Protein AF-A0A0G2A779-F1 (afdb_monomer_lite)

Sequence (323 aa):
MPSLRFDLWPTRAFAALALKNMFLSPVSLLVYVLALAPFWLRSTATGDYIVVAFITALLFFGLYVVNLFIRRKLEHDEEPVISKNNLGCYITFAVVRRLRNRGNVTLPKLLLAASGTKRGLFILRQLGKEQKEFLQRCMEGVSKRDDVLLFIGEAVECAKELGEKRVDSNAILFAFFKRGGVFKEFLNECDVSLDDVRTILKWEGFHEKISQREWLFHPHRLVRSLGTIGRSWVQGYTNDLDMITRDVSGYVVWEGEHRGVLVHEKEIEIAVQEGRERSCRMWDICCASRSWRRASRSHGSSFSRRRNSCPGSASRMRCCSVR

Foldseek 3Di:
DQAQAAAQCVALLNVLVVLCCCCVNPVNVVVVCVVLVVVVVVCVVVVNCPVSVVVVVVSVVVSVVSNVCSVPPRQDQPDDFPDPSHLSRQEHSQLVVQQDPRPQDFLLSSLRSLCPGPLNVQLCVVLVHDSVVVSVQVSVVGDRPDDPSVLSVQLCVQCVVLVHSGRGSLSSVLSVCVVDDSNVVVCVVSVHDSVNSSVSSNVSVVCVQLVPDDDCPDVLNVCVVVVVVVVCVPCVPCNVVCVVDDDVPCCCVSVVSNDDDDDDPVVVVVVVVVVVVVVVVVVVVVVVVVVVVVVVVPPPDDDDDDDDDDDDDPDDPPPPPDD

Radius of gyration: 32.02 Å; chains: 1; bounding box: 106×61×64 Å

pLDDT: mean 78.91, std 17.6, range [32.06, 95.88]

Secondary structure (DSSP, 8-state):
-PPPB--STTSHHHHHHHHHHHHSSHHHHHHHHHHHHHHHHHHHHH---HHHHHHHHHHHHHHHHHHHHIIIIII-TTSPPS-TTBGGGGB-HHHHHH-SSTTS--HHHHHHHHHTSHHHHHHHHHTT--HHHHHHHHHHHS-TTS-HHHHHHHHHHHHHHTT-SSB-HHHHHHHHHHH-THHHHHHHHTT--HHHHHHHHHHHHHHHHHH-PPPTT-HHHHHHHHHHHHHHHH-TT-HHHHHH---HHHHHHHHGGG------HHHHHHHHHHHHHHHHHHHHHHHHHHHHHHHTTS-SS----------------------

Structure (mmCIF, N/CA/C/O backbone):
data_AF-A0A0G2A779-F1
#
_entry.id   AF-A0A0G2A779-F1
#
loop_
_atom_site.group_PDB
_atom_site.id
_atom_site.type_symbol
_atom_site.label_atom_id
_atom_site.label_alt_id
_atom_site.label_comp_id
_atom_site.label_asym_id
_atom_site.label_entity_id
_atom_site.label_seq_id
_atom_site.pdbx_PDB_ins_code
_atom_site.Cartn_x
_atom_site.Cartn_y
_atom_site.Cartn_z
_atom_site.occupancy
_atom_site.B_iso_or_equiv
_atom_site.auth_seq_id
_atom_site.auth_comp_id
_atom_site.auth_asym_id
_atom_site.auth_atom_id
_atom_site.pdbx_PDB_model_num
ATOM 1 N N . MET A 1 1 ? -6.511 -30.032 13.043 1.00 43.94 1 MET A N 1
ATOM 2 C CA . MET A 1 1 ? -6.736 -28.708 12.419 1.00 43.94 1 MET A CA 1
ATOM 3 C C . MET A 1 1 ? -5.416 -28.238 11.827 1.00 43.94 1 MET A C 1
ATOM 5 O O . MET A 1 1 ? -4.407 -28.443 12.496 1.00 43.94 1 MET A O 1
ATOM 9 N N . PRO A 1 2 ? -5.363 -27.710 10.591 1.00 55.62 2 PRO A N 1
ATOM 10 C CA . PRO A 1 2 ? -4.111 -27.179 10.058 1.00 55.62 2 PRO A CA 1
ATOM 11 C C . PRO A 1 2 ? -3.601 -26.082 10.997 1.00 55.62 2 PRO A C 1
ATOM 13 O O . PRO A 1 2 ? -4.366 -25.200 11.383 1.00 55.62 2 PRO A O 1
ATOM 16 N N . SER A 1 3 ? -2.335 -26.164 11.410 1.00 77.31 3 SER A N 1
ATOM 17 C CA . SER A 1 3 ? -1.732 -25.123 12.241 1.00 77.31 3 SER A CA 1
ATOM 18 C C . SER A 1 3 ? -1.691 -23.827 11.439 1.00 77.31 3 SER A C 1
ATOM 20 O O . SER A 1 3 ? -1.103 -23.780 10.356 1.00 77.31 3 SER A O 1
ATOM 22 N N . LEU A 1 4 ? -2.352 -22.786 11.948 1.00 83.06 4 LEU A N 1
ATOM 23 C CA . LEU A 1 4 ? -2.191 -21.441 11.412 1.00 83.06 4 LEU A CA 1
ATOM 24 C C . LEU A 1 4 ? -0.729 -21.035 11.579 1.00 83.06 4 LEU A C 1
ATOM 26 O O . LEU A 1 4 ? -0.136 -21.227 12.640 1.00 83.06 4 LEU A O 1
ATOM 30 N N . ARG A 1 5 ? -0.148 -20.499 10.509 1.00 87.38 5 ARG A N 1
ATOM 31 C CA . ARG A 1 5 ? 1.222 -19.983 10.496 1.00 87.38 5 ARG A CA 1
ATOM 32 C C . ARG A 1 5 ? 1.225 -18.573 9.936 1.00 87.38 5 ARG A C 1
ATOM 34 O O . ARG A 1 5 ? 0.332 -18.185 9.180 1.00 87.38 5 ARG A O 1
ATOM 41 N N . PHE A 1 6 ? 2.242 -17.815 10.311 1.00 85.69 6 PHE A N 1
ATOM 42 C CA . PHE A 1 6 ? 2.461 -16.475 9.803 1.00 85.69 6 PHE A CA 1
ATOM 43 C C . PHE A 1 6 ? 3.847 -16.404 9.165 1.00 85.69 6 PHE A C 1
ATOM 45 O O . PHE A 1 6 ? 4.840 -16.241 9.863 1.00 85.69 6 PHE A O 1
ATOM 52 N N . ASP A 1 7 ? 3.892 -16.512 7.836 1.00 86.06 7 ASP A N 1
ATOM 53 C CA . ASP A 1 7 ? 5.126 -16.424 7.056 1.00 86.06 7 ASP A CA 1
ATOM 54 C C . ASP A 1 7 ? 4.936 -15.478 5.867 1.00 86.06 7 ASP A C 1
ATOM 56 O O . ASP A 1 7 ? 4.027 -15.648 5.053 1.00 86.06 7 ASP A O 1
ATOM 60 N N . LEU A 1 8 ? 5.819 -14.487 5.713 1.00 84.81 8 LEU A N 1
ATOM 61 C CA . LEU A 1 8 ? 5.745 -13.544 4.587 1.00 84.81 8 LEU A CA 1
ATOM 62 C C . LEU A 1 8 ? 6.430 -14.053 3.314 1.00 84.81 8 LEU A C 1
ATOM 64 O O . LEU A 1 8 ? 6.107 -13.582 2.227 1.00 84.81 8 LEU A O 1
ATOM 68 N N . TRP A 1 9 ? 7.356 -15.004 3.417 1.00 84.06 9 TRP A N 1
ATOM 69 C CA . TRP A 1 9 ? 8.137 -15.501 2.279 1.00 84.06 9 TRP A CA 1
ATOM 70 C C . TRP A 1 9 ? 7.303 -16.154 1.167 1.00 84.06 9 TRP A C 1
ATOM 72 O O . TRP A 1 9 ? 7.452 -15.743 0.016 1.00 84.06 9 TRP A O 1
ATOM 82 N N . PRO A 1 10 ? 6.392 -17.106 1.452 1.00 86.38 10 PRO A N 1
ATOM 83 C CA . PRO A 1 10 ? 5.624 -17.791 0.411 1.00 86.38 10 PRO A CA 1
ATOM 84 C C . PRO A 1 10 ? 4.412 -16.970 -0.075 1.00 86.38 10 PRO A C 1
ATOM 86 O O . PRO A 1 10 ? 3.414 -17.531 -0.525 1.00 86.38 10 PRO A O 1
ATOM 89 N N . THR A 1 11 ? 4.456 -15.638 0.039 1.00 87.00 11 THR A N 1
ATOM 90 C CA . THR A 1 11 ? 3.332 -14.758 -0.309 1.00 87.00 11 THR A CA 1
ATOM 91 C C . THR A 1 11 ? 3.527 -14.095 -1.670 1.00 87.00 11 THR A C 1
ATOM 93 O O . THR A 1 11 ? 4.638 -13.760 -2.086 1.00 87.00 11 THR A O 1
ATOM 96 N N . ARG A 1 12 ? 2.412 -13.834 -2.363 1.00 87.19 12 ARG A N 1
ATOM 97 C CA . ARG A 1 12 ? 2.404 -13.122 -3.655 1.00 87.19 12 ARG A CA 1
ATOM 98 C C . ARG A 1 12 ? 2.952 -11.711 -3.524 1.00 87.19 12 ARG A C 1
ATOM 100 O O . ARG A 1 12 ? 3.718 -11.274 -4.374 1.00 87.19 12 ARG A O 1
ATOM 107 N N . ALA A 1 13 ? 2.602 -11.037 -2.430 1.00 86.38 13 ALA A N 1
ATOM 108 C CA . ALA A 1 13 ? 3.094 -9.707 -2.107 1.00 86.38 13 ALA A CA 1
ATOM 109 C C . ALA A 1 13 ? 4.627 -9.683 -1.991 1.00 86.38 13 ALA A C 1
ATOM 111 O O . ALA A 1 13 ? 5.278 -8.783 -2.523 1.00 86.38 13 ALA A O 1
ATOM 112 N N . PHE A 1 14 ? 5.222 -10.692 -1.349 1.00 88.19 14 PHE A N 1
ATOM 113 C CA . PHE A 1 14 ? 6.675 -10.801 -1.264 1.00 88.19 14 PHE A CA 1
ATOM 114 C C . PHE A 1 14 ? 7.312 -11.121 -2.620 1.00 88.19 14 PHE A C 1
ATOM 116 O O . PHE A 1 14 ? 8.289 -10.472 -2.992 1.00 88.19 14 PHE A O 1
ATOM 123 N N . ALA A 1 15 ? 6.737 -12.049 -3.392 1.00 88.88 15 ALA A N 1
ATOM 124 C CA . ALA A 1 15 ? 7.207 -12.360 -4.743 1.00 88.88 15 ALA A CA 1
ATOM 125 C C . ALA A 1 15 ? 7.159 -11.131 -5.672 1.00 88.88 15 ALA A C 1
ATOM 127 O O . ALA A 1 15 ? 8.129 -10.853 -6.376 1.00 88.88 15 ALA A O 1
ATOM 128 N N . ALA A 1 16 ? 6.076 -10.344 -5.615 1.00 89.44 16 ALA A N 1
ATOM 129 C CA . ALA A 1 16 ? 5.937 -9.079 -6.340 1.00 89.44 16 ALA A CA 1
ATOM 130 C C . ALA A 1 16 ? 7.097 -8.135 -6.024 1.00 89.44 16 ALA A C 1
ATOM 132 O O . ALA A 1 16 ? 7.713 -7.549 -6.912 1.00 89.44 16 ALA A O 1
ATOM 133 N N . LEU A 1 17 ? 7.406 -8.009 -4.735 1.00 88.88 17 LEU A N 1
ATOM 134 C CA . LEU A 1 17 ? 8.448 -7.126 -4.247 1.00 88.88 17 LEU A CA 1
ATOM 135 C C . LEU A 1 17 ? 9.842 -7.602 -4.668 1.00 88.88 17 LEU A C 1
ATOM 137 O O . LEU A 1 17 ? 10.667 -6.785 -5.070 1.00 88.88 17 LEU A O 1
ATOM 141 N N . ALA A 1 18 ? 10.102 -8.909 -4.582 1.00 88.88 18 ALA A N 1
ATOM 142 C CA . ALA A 1 18 ? 11.359 -9.512 -5.006 1.00 88.88 18 ALA A CA 1
ATOM 143 C C . ALA A 1 18 ? 11.600 -9.274 -6.504 1.00 88.88 18 ALA A C 1
ATOM 145 O O . ALA A 1 18 ? 12.645 -8.745 -6.871 1.00 88.88 18 ALA A O 1
ATOM 146 N N . LEU A 1 19 ? 10.602 -9.547 -7.350 1.00 90.31 19 LEU A N 1
ATOM 147 C CA . LEU A 1 19 ? 10.683 -9.312 -8.795 1.00 90.31 19 LEU A CA 1
ATOM 148 C C . LEU A 1 19 ? 10.858 -7.828 -9.128 1.00 90.31 19 LEU A C 1
ATOM 150 O O . LEU A 1 19 ? 11.686 -7.471 -9.964 1.00 90.31 19 LEU A O 1
ATOM 154 N N . LYS A 1 20 ? 10.132 -6.943 -8.440 1.00 89.81 20 LYS A N 1
ATOM 155 C CA . LYS A 1 20 ? 10.253 -5.494 -8.630 1.00 89.81 20 LYS A CA 1
ATOM 156 C C . LYS A 1 20 ? 11.636 -4.979 -8.248 1.00 89.81 20 LYS A C 1
ATOM 158 O O . LYS A 1 20 ? 12.189 -4.156 -8.964 1.00 89.81 20 LYS A O 1
ATOM 163 N N . ASN A 1 21 ? 12.211 -5.479 -7.159 1.00 89.38 21 ASN A N 1
ATOM 164 C CA . ASN A 1 21 ? 13.569 -5.121 -6.760 1.00 89.38 21 ASN A CA 1
ATOM 165 C C . ASN A 1 21 ? 14.634 -5.742 -7.676 1.00 89.38 21 ASN A C 1
ATOM 167 O O . ASN A 1 21 ? 15.709 -5.170 -7.807 1.00 89.38 21 ASN A O 1
ATOM 171 N N . MET A 1 22 ? 14.363 -6.889 -8.297 1.00 91.25 22 MET A N 1
ATOM 172 C CA . MET A 1 22 ? 15.313 -7.534 -9.204 1.00 91.25 22 MET A CA 1
ATOM 173 C C . MET A 1 22 ? 15.336 -6.871 -10.586 1.00 91.25 22 MET A C 1
ATOM 175 O O . MET A 1 22 ? 16.409 -6.643 -11.131 1.00 91.25 22 MET A O 1
ATOM 179 N N . PHE A 1 23 ? 14.167 -6.533 -11.140 1.00 91.00 23 PHE A N 1
ATOM 180 C CA . PHE A 1 23 ? 14.044 -6.013 -12.507 1.00 91.00 23 PHE A CA 1
ATOM 181 C C . PHE A 1 23 ? 13.874 -4.488 -12.584 1.00 91.00 23 PHE A C 1
ATOM 183 O O . PHE A 1 23 ? 14.379 -3.864 -13.512 1.00 91.00 23 PHE A O 1
ATOM 190 N N . LEU A 1 24 ? 13.195 -3.858 -11.619 1.00 89.75 24 LEU A N 1
ATOM 191 C CA . LEU A 1 24 ? 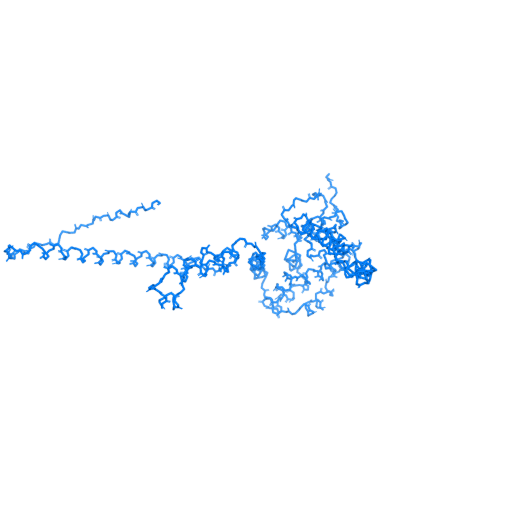12.842 -2.426 -11.644 1.00 89.75 24 LEU A CA 1
ATOM 192 C C . LEU A 1 24 ? 13.549 -1.597 -10.556 1.00 89.75 24 LEU A C 1
ATOM 194 O O . LEU A 1 24 ? 13.105 -0.496 -10.221 1.00 89.75 24 LEU A O 1
ATOM 198 N N . SER A 1 25 ? 14.628 -2.109 -9.970 1.00 91.12 25 SER A N 1
ATOM 199 C CA . SER A 1 25 ? 15.435 -1.343 -9.020 1.00 91.12 25 SER A CA 1
ATOM 200 C C . SER A 1 25 ? 16.287 -0.298 -9.752 1.00 91.12 25 SER A C 1
ATOM 202 O O . SER A 1 25 ? 16.731 -0.547 -10.871 1.00 91.12 25 SER A O 1
ATOM 204 N N . PRO A 1 26 ? 16.601 0.853 -9.129 1.00 90.69 26 PRO A N 1
ATOM 205 C CA . PRO A 1 26 ? 17.585 1.790 -9.674 1.00 90.69 26 PRO A CA 1
ATOM 206 C C . PRO A 1 26 ? 18.914 1.111 -10.035 1.00 90.69 26 PRO A C 1
ATOM 208 O O . PRO A 1 26 ? 19.536 1.462 -11.031 1.00 90.69 26 PRO A O 1
ATOM 211 N N . VAL A 1 27 ? 19.312 0.092 -9.263 1.00 93.56 27 VAL A N 1
ATOM 212 C CA . VAL A 1 27 ? 20.532 -0.685 -9.518 1.00 93.56 27 VAL A CA 1
ATOM 213 C C . VAL A 1 27 ? 20.399 -1.529 -10.786 1.00 93.56 27 VAL A C 1
ATOM 215 O O . VAL A 1 27 ? 21.310 -1.530 -11.606 1.00 93.56 27 VAL A O 1
ATOM 218 N N . SER A 1 28 ? 19.266 -2.213 -10.991 1.00 92.50 28 SER A N 1
ATOM 219 C CA . SER A 1 28 ? 19.061 -3.022 -12.200 1.00 92.50 28 SER A CA 1
ATOM 220 C C . SER A 1 28 ? 18.951 -2.143 -13.445 1.00 92.50 28 SER A C 1
ATOM 222 O O . SER A 1 28 ? 19.526 -2.477 -14.476 1.00 92.50 28 SER A O 1
ATOM 224 N N . LEU A 1 29 ? 18.304 -0.976 -13.336 1.00 91.69 29 LEU A N 1
ATOM 225 C CA . LEU A 1 29 ? 18.270 0.022 -14.407 1.00 91.69 29 LEU A CA 1
ATOM 226 C C . LEU A 1 29 ? 19.674 0.512 -14.779 1.00 91.69 29 LEU A C 1
ATOM 228 O O . LEU A 1 29 ? 19.985 0.599 -15.964 1.00 91.69 29 LEU A O 1
ATOM 232 N N . LEU A 1 30 ? 20.535 0.773 -13.791 1.00 94.88 30 LEU A N 1
ATOM 233 C CA . LEU A 1 30 ? 21.927 1.155 -14.036 1.00 94.88 30 LEU A CA 1
ATOM 234 C C . LEU A 1 30 ? 22.687 0.046 -14.771 1.00 94.88 30 LEU A C 1
ATOM 236 O O . LEU A 1 30 ? 23.381 0.331 -15.743 1.00 94.88 30 LEU A O 1
ATOM 240 N N . VAL A 1 31 ? 22.505 -1.215 -14.367 1.00 95.44 31 VAL A N 1
ATOM 241 C CA . VAL A 1 31 ? 23.105 -2.373 -15.052 1.00 95.44 31 VAL A CA 1
ATOM 242 C C . VAL A 1 31 ? 22.636 -2.462 -16.507 1.00 95.44 31 VAL A C 1
ATOM 244 O O . VAL A 1 31 ? 23.464 -2.681 -17.388 1.00 95.44 31 VAL A O 1
ATOM 247 N N . TYR A 1 32 ? 21.348 -2.238 -16.794 1.00 94.00 32 TYR A N 1
ATOM 248 C CA . TYR A 1 32 ? 20.846 -2.226 -18.174 1.00 94.00 32 TYR A CA 1
ATOM 249 C C . TYR A 1 32 ? 21.445 -1.091 -19.006 1.00 94.00 32 TYR A C 1
ATOM 251 O O . TYR A 1 32 ? 21.839 -1.319 -20.147 1.00 94.00 32 TYR A O 1
ATOM 259 N N . VAL A 1 33 ? 21.557 0.115 -18.443 1.00 93.81 33 VAL A N 1
ATOM 260 C CA . VAL A 1 33 ? 22.190 1.255 -19.126 1.00 93.81 33 VAL A CA 1
ATOM 261 C C . VAL A 1 33 ? 23.659 0.955 -19.425 1.00 93.81 33 VAL A C 1
ATOM 263 O O . VAL A 1 33 ? 24.111 1.173 -20.546 1.00 93.81 33 VAL A O 1
ATOM 266 N N . LEU A 1 34 ? 24.389 0.397 -18.459 1.00 95.56 34 LEU A N 1
ATOM 267 C CA . LEU A 1 34 ? 25.805 0.060 -18.608 1.00 95.56 34 LEU A CA 1
ATOM 268 C C . LEU A 1 34 ? 26.011 -1.064 -19.638 1.00 95.56 34 LEU A C 1
ATOM 270 O O . LEU A 1 34 ? 26.925 -0.988 -20.454 1.00 95.56 34 LEU A O 1
ATOM 274 N N . ALA A 1 35 ? 25.114 -2.053 -19.674 1.00 93.75 35 ALA A N 1
ATOM 275 C CA . ALA A 1 35 ? 25.113 -3.105 -20.689 1.00 93.75 35 ALA A CA 1
ATOM 276 C C . ALA A 1 35 ? 24.798 -2.579 -22.103 1.00 93.75 35 ALA A C 1
ATOM 278 O O . ALA A 1 35 ? 25.323 -3.106 -23.081 1.00 93.75 35 ALA A O 1
ATOM 279 N N . LEU A 1 36 ? 23.968 -1.535 -22.226 1.00 94.00 36 LEU A N 1
ATOM 280 C CA . LEU A 1 36 ? 23.620 -0.904 -23.506 1.00 94.00 36 LEU A CA 1
ATOM 281 C C . LEU A 1 36 ? 24.663 0.122 -23.984 1.00 94.00 36 LEU A C 1
ATOM 283 O O . LEU A 1 36 ? 24.772 0.360 -25.186 1.00 94.00 36 LEU A O 1
ATOM 287 N N . ALA A 1 37 ? 25.447 0.709 -23.078 1.00 94.50 37 ALA A N 1
ATOM 288 C CA . ALA A 1 37 ? 26.455 1.727 -23.381 1.00 94.50 37 ALA A CA 1
ATOM 289 C C . ALA A 1 37 ? 27.453 1.356 -24.504 1.00 94.50 37 ALA A C 1
ATOM 291 O O . ALA A 1 37 ? 27.640 2.182 -25.402 1.00 94.50 37 ALA A O 1
ATOM 292 N N . PRO A 1 38 ? 28.070 0.153 -24.546 1.00 94.25 38 PRO A N 1
ATOM 293 C CA . PRO A 1 38 ? 28.999 -0.193 -25.628 1.00 94.25 38 PRO A CA 1
ATOM 294 C C . PRO A 1 38 ? 28.306 -0.289 -26.993 1.00 94.25 38 PRO A C 1
ATOM 296 O O . PRO A 1 38 ? 28.902 0.061 -28.012 1.00 94.25 38 PRO A O 1
ATOM 299 N N . PHE A 1 39 ? 27.039 -0.715 -27.026 1.00 93.06 39 PHE A N 1
ATOM 300 C CA . PHE A 1 39 ? 26.252 -0.763 -28.259 1.00 93.06 39 PHE A CA 1
ATOM 301 C C . PHE A 1 39 ? 25.953 0.643 -28.778 1.00 93.06 39 PHE A C 1
ATOM 303 O O . PHE A 1 39 ? 26.098 0.891 -29.973 1.00 93.06 39 PHE A O 1
ATOM 310 N N . TRP A 1 40 ? 25.617 1.573 -27.880 1.00 93.25 40 TRP A N 1
ATOM 311 C CA . TRP A 1 40 ? 25.441 2.985 -28.218 1.00 93.25 40 TRP A CA 1
ATOM 312 C C . TRP A 1 40 ? 26.728 3.621 -28.755 1.00 93.25 40 TRP A C 1
ATOM 314 O O . TRP A 1 40 ? 26.694 4.224 -29.823 1.00 93.25 40 TRP A O 1
ATOM 324 N N . LEU A 1 41 ? 27.869 3.421 -28.084 1.00 93.88 41 LEU A N 1
ATOM 325 C CA . LEU A 1 41 ? 29.176 3.931 -28.528 1.00 93.88 41 LEU A CA 1
ATOM 326 C C . LEU A 1 41 ? 29.558 3.409 -29.920 1.00 93.88 41 LEU A C 1
ATOM 328 O O . LEU A 1 41 ? 29.973 4.175 -30.792 1.00 93.88 41 LEU A O 1
ATOM 332 N N . ARG A 1 42 ? 29.374 2.105 -30.157 1.00 93.12 42 ARG A N 1
ATOM 333 C CA . ARG A 1 42 ? 29.641 1.498 -31.466 1.00 93.12 42 ARG A CA 1
ATOM 334 C C . ARG A 1 42 ? 28.722 2.063 -32.548 1.00 93.12 42 ARG A C 1
ATOM 336 O O . ARG A 1 42 ? 29.200 2.397 -33.624 1.00 93.12 42 ARG A O 1
ATOM 343 N N . SER A 1 43 ? 27.432 2.192 -32.253 1.00 92.81 43 SER A N 1
ATOM 344 C CA . SER A 1 43 ? 26.431 2.714 -33.187 1.00 92.81 43 SER A CA 1
ATOM 345 C C . SER A 1 43 ? 26.702 4.162 -33.589 1.00 92.81 43 SER A C 1
ATOM 347 O O . SER A 1 43 ? 26.625 4.484 -34.772 1.00 92.81 43 SER A O 1
ATOM 349 N N . THR A 1 44 ? 27.136 5.012 -32.652 1.00 92.75 44 THR A N 1
ATOM 350 C CA . THR A 1 44 ? 27.552 6.386 -32.980 1.00 92.75 44 THR A CA 1
ATOM 351 C C . THR A 1 44 ? 28.784 6.437 -33.883 1.00 92.75 44 THR A C 1
ATOM 353 O O . THR A 1 44 ? 28.902 7.353 -34.689 1.00 92.75 44 THR A O 1
ATOM 356 N N . ALA A 1 45 ? 29.682 5.450 -33.787 1.00 93.44 45 ALA A N 1
ATOM 357 C CA . ALA A 1 45 ? 30.871 5.376 -34.631 1.00 93.44 45 ALA A CA 1
ATOM 358 C C . ALA A 1 45 ? 30.570 4.841 -36.043 1.00 93.44 45 ALA A C 1
ATOM 360 O O . ALA A 1 45 ? 31.201 5.272 -37.003 1.00 93.44 45 ALA A O 1
ATOM 361 N N . THR A 1 46 ? 29.621 3.908 -36.186 1.00 91.88 46 THR A N 1
ATOM 362 C CA . THR A 1 46 ? 29.269 3.298 -37.482 1.00 91.88 46 THR A CA 1
ATOM 363 C C . THR A 1 46 ? 28.122 3.999 -38.209 1.00 91.88 46 THR A C 1
ATOM 365 O O . THR A 1 46 ? 27.917 3.741 -39.390 1.00 91.88 46 THR A O 1
ATOM 368 N N . GLY A 1 47 ? 27.354 4.852 -37.523 1.00 92.31 47 GLY A N 1
ATOM 369 C CA . GLY A 1 47 ? 26.172 5.529 -38.071 1.00 92.31 47 GLY A CA 1
ATOM 370 C C . GLY A 1 47 ? 24.939 4.629 -38.237 1.00 92.31 47 GLY A C 1
ATOM 371 O O . GLY A 1 47 ? 23.911 5.090 -38.729 1.00 92.31 47 GLY A O 1
ATOM 372 N N . ASP A 1 48 ? 25.015 3.362 -37.817 1.00 92.19 48 ASP A N 1
ATOM 373 C CA . ASP A 1 48 ? 23.899 2.413 -37.865 1.00 92.19 48 ASP A CA 1
ATOM 374 C C . ASP A 1 48 ? 23.186 2.355 -36.510 1.00 92.19 48 ASP A C 1
ATOM 376 O O . ASP A 1 48 ? 23.687 1.776 -35.540 1.00 92.19 48 ASP A O 1
ATOM 380 N N . TYR A 1 49 ? 22.003 2.964 -36.449 1.00 93.69 49 TYR A N 1
ATOM 381 C CA . TYR A 1 49 ? 21.164 3.033 -35.251 1.00 93.69 49 TYR A CA 1
ATOM 382 C C . TYR A 1 49 ? 20.095 1.938 -35.188 1.00 93.69 49 TYR A C 1
ATOM 384 O O . TYR A 1 49 ? 19.453 1.778 -34.147 1.00 93.69 49 TYR A O 1
ATOM 392 N N . ILE A 1 50 ? 19.897 1.163 -36.262 1.00 93.50 50 ILE A N 1
ATOM 393 C CA . ILE A 1 50 ? 18.790 0.201 -36.361 1.00 93.50 50 ILE A CA 1
ATOM 394 C C . ILE A 1 50 ? 18.956 -0.895 -35.308 1.00 93.50 50 ILE A C 1
ATOM 396 O O . ILE A 1 50 ? 18.022 -1.206 -34.566 1.00 93.50 50 ILE A O 1
ATOM 400 N N . VAL A 1 51 ? 20.169 -1.439 -35.190 1.00 90.31 51 VAL A N 1
ATOM 401 C CA . VAL A 1 51 ? 20.470 -2.527 -34.250 1.00 90.31 51 VAL A CA 1
ATOM 402 C C . VAL A 1 51 ? 20.260 -2.082 -32.799 1.00 90.31 51 VAL A C 1
ATOM 404 O O . VAL A 1 51 ? 19.641 -2.798 -32.011 1.00 90.31 51 VAL A O 1
ATOM 407 N N . VAL A 1 52 ? 20.716 -0.880 -32.437 1.00 93.00 52 VAL A N 1
ATOM 408 C CA . VAL A 1 52 ? 20.565 -0.352 -31.070 1.00 93.00 52 VAL A CA 1
ATOM 409 C C . VAL A 1 52 ? 19.107 -0.038 -30.756 1.00 93.00 52 VAL A C 1
ATOM 411 O O . VAL A 1 52 ? 18.626 -0.382 -29.673 1.00 93.00 52 VAL A O 1
ATOM 414 N N . ALA A 1 53 ? 18.376 0.552 -31.703 1.00 93.25 53 ALA A N 1
ATOM 415 C CA . ALA A 1 53 ? 16.947 0.808 -31.556 1.00 93.25 53 ALA A CA 1
ATOM 416 C C . ALA A 1 53 ? 16.167 -0.496 -31.321 1.00 93.25 53 ALA A C 1
ATOM 418 O O . ALA A 1 53 ? 15.319 -0.563 -30.433 1.00 93.25 53 ALA A O 1
ATOM 419 N N . PHE A 1 54 ? 16.500 -1.565 -32.047 1.00 94.94 54 PHE A N 1
ATOM 420 C CA . PHE A 1 54 ? 15.833 -2.854 -31.889 1.00 94.94 54 PHE A CA 1
ATOM 421 C C . PHE A 1 54 ? 16.121 -3.507 -30.527 1.00 94.94 54 PHE A C 1
ATOM 423 O O . PHE A 1 54 ? 15.197 -3.943 -29.839 1.00 94.94 54 PHE A O 1
ATOM 430 N N . ILE A 1 55 ? 17.387 -3.522 -30.090 1.00 93.38 55 ILE A N 1
ATOM 431 C CA . ILE A 1 55 ? 17.778 -4.081 -28.784 1.00 93.38 55 ILE A CA 1
ATOM 432 C C . ILE A 1 55 ? 17.117 -3.305 -27.635 1.00 93.38 55 ILE A C 1
ATOM 434 O O . ILE A 1 55 ? 16.583 -3.904 -26.699 1.00 93.38 55 ILE A O 1
ATOM 438 N N . THR A 1 56 ? 17.126 -1.972 -27.706 1.00 93.19 56 THR A N 1
ATOM 439 C CA . THR A 1 56 ? 16.508 -1.117 -26.679 1.00 93.19 56 THR A CA 1
ATOM 440 C C . THR A 1 56 ? 14.990 -1.299 -26.633 1.00 93.19 56 THR A C 1
ATOM 442 O O . THR A 1 56 ? 14.431 -1.418 -25.540 1.00 93.19 56 THR A O 1
ATOM 445 N N . ALA A 1 57 ? 14.327 -1.411 -27.789 1.00 95.31 57 ALA A N 1
ATOM 446 C CA . ALA A 1 57 ? 12.897 -1.698 -27.876 1.00 95.31 57 ALA A CA 1
ATOM 447 C C . ALA A 1 57 ? 12.538 -3.067 -27.275 1.00 95.31 57 ALA A C 1
ATOM 449 O O . ALA A 1 57 ? 11.596 -3.154 -26.485 1.00 95.31 57 ALA A O 1
ATOM 450 N N . LEU A 1 58 ? 13.303 -4.123 -27.579 1.00 95.38 58 LEU A N 1
ATOM 451 C CA . LEU A 1 58 ? 13.099 -5.457 -26.999 1.00 95.38 58 LEU A CA 1
ATOM 452 C C . LEU A 1 58 ? 13.282 -5.464 -25.478 1.00 95.38 58 LEU A C 1
ATOM 454 O O . LEU A 1 58 ? 12.470 -6.054 -24.763 1.00 95.38 58 LEU A O 1
ATOM 458 N N . LEU A 1 59 ? 14.311 -4.780 -24.972 1.00 94.31 59 LEU A N 1
ATOM 459 C CA . LEU A 1 59 ? 14.550 -4.665 -23.534 1.00 94.31 59 LEU A CA 1
ATOM 460 C C . LEU A 1 59 ? 13.404 -3.918 -22.841 1.00 94.31 59 LEU A C 1
ATOM 462 O O . LEU A 1 59 ? 12.890 -4.381 -21.821 1.00 94.31 59 LEU A O 1
ATOM 466 N N . PHE A 1 60 ? 12.956 -2.799 -23.414 1.00 93.44 60 PHE A N 1
ATOM 467 C CA . PHE A 1 60 ? 11.829 -2.040 -22.877 1.00 93.44 60 PHE A CA 1
ATOM 468 C C . PHE A 1 60 ? 10.532 -2.855 -22.898 1.00 93.44 60 PHE A C 1
ATOM 470 O O . PHE A 1 60 ? 9.800 -2.864 -21.909 1.00 93.44 60 PHE A O 1
ATOM 477 N N . PHE A 1 61 ? 10.269 -3.590 -23.982 1.00 94.75 61 PHE A N 1
ATOM 478 C CA . PHE A 1 61 ? 9.119 -4.483 -24.084 1.00 94.75 61 PHE A CA 1
ATOM 479 C C . PHE A 1 61 ? 9.162 -5.591 -23.023 1.00 94.75 61 PHE A C 1
ATOM 481 O O . PHE A 1 61 ? 8.172 -5.808 -22.325 1.00 94.75 61 PHE A O 1
ATOM 488 N N . GLY A 1 62 ? 10.314 -6.239 -22.828 1.00 93.56 62 GLY A N 1
ATOM 489 C CA . GLY A 1 62 ? 10.492 -7.249 -21.783 1.00 93.56 62 GLY A CA 1
ATOM 490 C C . GLY A 1 62 ? 10.224 -6.692 -20.381 1.00 93.56 62 GLY A C 1
ATOM 491 O O . GLY A 1 62 ? 9.436 -7.262 -19.623 1.00 93.56 62 GLY A O 1
ATOM 492 N N . LEU A 1 63 ? 10.800 -5.529 -20.053 1.00 93.50 63 LEU A N 1
ATOM 493 C CA . LEU A 1 63 ? 10.549 -4.847 -18.778 1.00 93.50 63 LEU A CA 1
ATOM 494 C C . LEU A 1 63 ? 9.081 -4.433 -18.619 1.00 93.50 63 LEU A C 1
ATOM 496 O O . LEU A 1 63 ? 8.524 -4.539 -17.523 1.00 93.50 63 LEU A O 1
ATOM 500 N N . TYR A 1 64 ? 8.438 -3.998 -19.703 1.00 93.06 64 TYR A N 1
ATOM 501 C CA . TYR A 1 64 ? 7.022 -3.656 -19.715 1.00 93.06 64 TYR A CA 1
ATOM 502 C C . TYR A 1 64 ? 6.149 -4.873 -19.395 1.00 93.06 64 TYR A C 1
ATOM 504 O O . TYR A 1 64 ? 5.306 -4.786 -18.501 1.00 93.06 64 TYR A O 1
ATOM 512 N N . VAL A 1 65 ? 6.386 -6.016 -20.048 1.00 93.19 65 VAL A N 1
ATOM 513 C CA . VAL A 1 65 ? 5.656 -7.271 -19.799 1.00 93.19 65 VAL A CA 1
ATOM 514 C C . VAL A 1 65 ? 5.841 -7.736 -18.354 1.00 93.19 65 VAL A C 1
ATOM 516 O O . VAL A 1 65 ? 4.856 -8.056 -17.687 1.00 93.19 65 VAL A O 1
ATOM 519 N N . VAL A 1 66 ? 7.070 -7.703 -17.827 1.00 91.56 66 VAL A N 1
ATOM 520 C CA . VAL A 1 66 ? 7.351 -8.057 -16.424 1.00 91.56 66 VAL A CA 1
ATOM 521 C C . VAL A 1 66 ? 6.619 -7.121 -15.459 1.00 91.56 66 VAL A C 1
ATOM 523 O O . VAL A 1 66 ? 5.973 -7.580 -14.519 1.00 91.56 66 VAL A O 1
ATOM 526 N N . ASN A 1 67 ? 6.656 -5.808 -15.694 1.00 91.56 67 ASN A N 1
ATOM 527 C CA . ASN A 1 67 ? 5.933 -4.838 -14.870 1.00 91.56 67 ASN A CA 1
ATOM 528 C C . ASN A 1 67 ? 4.411 -5.057 -14.920 1.00 91.56 67 ASN A C 1
ATOM 530 O O . ASN A 1 67 ? 3.732 -4.954 -13.897 1.00 91.56 67 ASN A O 1
ATOM 534 N N . LEU A 1 68 ? 3.874 -5.386 -16.095 1.00 90.12 68 LEU A N 1
ATOM 535 C CA . LEU A 1 68 ? 2.456 -5.673 -16.288 1.00 90.12 68 LEU A CA 1
ATOM 536 C C . LEU A 1 68 ? 2.057 -6.953 -15.537 1.00 90.12 68 LEU A C 1
ATOM 538 O O . LEU A 1 68 ? 1.048 -6.953 -14.829 1.00 90.12 68 LEU A O 1
ATOM 542 N N . PHE A 1 69 ? 2.890 -7.995 -15.597 1.00 91.00 69 PHE A N 1
ATOM 543 C CA . PHE A 1 69 ? 2.718 -9.220 -14.818 1.00 91.00 69 PHE A CA 1
ATOM 544 C C . PHE A 1 69 ? 2.730 -8.948 -13.309 1.00 91.00 69 PHE A C 1
ATOM 546 O O . PHE A 1 69 ? 1.811 -9.370 -12.611 1.00 91.00 69 PHE A O 1
ATOM 553 N N . ILE A 1 70 ? 3.710 -8.189 -12.803 1.00 89.31 70 ILE A N 1
ATOM 554 C CA . ILE A 1 70 ? 3.790 -7.838 -11.376 1.00 89.31 70 ILE A CA 1
ATOM 555 C C . ILE A 1 70 ? 2.515 -7.111 -10.936 1.00 89.31 70 ILE A C 1
ATOM 557 O O . ILE A 1 70 ? 1.885 -7.520 -9.961 1.00 89.31 70 ILE A O 1
ATOM 561 N N . ARG A 1 71 ? 2.091 -6.080 -11.677 1.00 86.38 71 ARG A N 1
ATOM 562 C CA . ARG A 1 71 ? 0.911 -5.279 -11.322 1.00 86.38 71 ARG A CA 1
ATOM 563 C C . ARG A 1 71 ? -0.388 -6.077 -11.369 1.00 86.38 71 ARG A C 1
ATOM 565 O O . ARG A 1 71 ? -1.168 -6.016 -10.427 1.00 86.38 71 ARG A O 1
ATOM 572 N N . ARG A 1 72 ? -0.632 -6.820 -12.453 1.00 85.44 72 ARG A N 1
ATOM 573 C CA . ARG A 1 72 ? -1.906 -7.534 -12.636 1.00 85.44 72 ARG A CA 1
ATOM 574 C C . ARG A 1 72 ? -1.988 -8.821 -11.826 1.00 85.44 72 ARG A C 1
ATOM 576 O O . ARG A 1 72 ? -3.048 -9.113 -11.294 1.00 85.44 72 ARG A O 1
ATOM 583 N N . LYS A 1 73 ? -0.893 -9.584 -11.744 1.00 85.12 73 LYS A N 1
ATOM 584 C CA . LYS A 1 73 ? -0.902 -10.940 -11.179 1.00 85.12 73 LYS A CA 1
ATOM 585 C C . LYS A 1 73 ? -0.484 -10.994 -9.712 1.00 85.12 73 LYS A C 1
ATOM 587 O O . LYS A 1 73 ? -0.893 -11.906 -8.994 1.00 85.12 73 LYS A O 1
ATOM 592 N N . LEU A 1 74 ? 0.388 -10.090 -9.265 1.00 85.62 74 LEU A N 1
ATOM 593 C CA . LEU A 1 74 ? 0.998 -10.190 -7.934 1.00 85.62 74 LEU A CA 1
ATOM 594 C C . LEU A 1 74 ? 0.583 -9.063 -6.986 1.00 85.62 74 LEU A C 1
ATOM 596 O O . LEU A 1 74 ? 0.398 -9.331 -5.801 1.00 85.62 74 LEU A O 1
ATOM 600 N N . GLU A 1 75 ? 0.422 -7.835 -7.487 1.00 84.38 75 GLU A N 1
ATOM 601 C CA . GLU A 1 75 ? -0.022 -6.689 -6.680 1.00 84.38 75 GLU A CA 1
ATOM 602 C C . GLU A 1 75 ? -1.555 -6.631 -6.527 1.00 84.38 75 GLU A C 1
ATOM 604 O O . GLU A 1 75 ? -2.027 -6.057 -5.552 1.00 84.38 75 GLU A O 1
ATOM 609 N N . HIS A 1 76 ? -2.340 -7.229 -7.433 1.00 81.56 76 HIS A N 1
ATOM 610 C CA . HIS A 1 76 ? -3.802 -7.107 -7.400 1.00 81.56 76 HIS A CA 1
ATOM 611 C C . HIS A 1 76 ? -4.451 -7.963 -6.295 1.00 81.56 76 HIS A C 1
ATOM 613 O O . HIS A 1 76 ? -4.216 -9.173 -6.180 1.00 81.56 76 HIS A O 1
ATOM 619 N N . ASP A 1 77 ? -5.309 -7.325 -5.495 1.00 73.19 77 ASP A N 1
ATOM 620 C CA . ASP A 1 77 ? -5.897 -7.935 -4.297 1.00 73.19 77 ASP A CA 1
ATOM 621 C C . ASP A 1 77 ? -7.075 -8.890 -4.543 1.00 73.19 77 ASP A C 1
ATOM 623 O O . ASP A 1 77 ? -7.463 -9.636 -3.645 1.00 73.19 77 ASP A O 1
ATOM 627 N N . GLU A 1 78 ? -7.596 -8.937 -5.769 1.00 75.81 78 GLU A N 1
ATOM 628 C CA . GLU A 1 78 ? -8.745 -9.778 -6.132 1.00 75.81 78 GLU A CA 1
ATOM 629 C C . GLU A 1 78 ? -8.390 -11.251 -6.340 1.00 75.81 78 GLU A C 1
ATOM 631 O O . GLU A 1 78 ? -9.266 -12.117 -6.354 1.00 75.81 78 GLU A O 1
ATOM 636 N N . GLU A 1 79 ? -7.105 -11.554 -6.504 1.00 79.12 79 GLU A N 1
ATOM 637 C CA . GLU A 1 79 ? -6.680 -12.917 -6.756 1.00 79.12 79 GLU A CA 1
ATOM 638 C C . GLU A 1 79 ? -6.757 -13.807 -5.505 1.00 79.12 79 GLU A C 1
ATOM 640 O O . GLU A 1 79 ? -6.435 -13.343 -4.401 1.00 79.12 79 GLU A O 1
ATOM 645 N N . PRO A 1 80 ? -7.091 -15.106 -5.663 1.00 80.19 80 PRO A N 1
ATOM 646 C CA . PRO A 1 80 ? -7.180 -16.030 -4.543 1.00 80.19 80 PRO A CA 1
ATOM 647 C C . PRO A 1 80 ? -5.834 -16.176 -3.821 1.00 80.19 80 PRO A C 1
ATOM 649 O O . PRO A 1 80 ? -4.753 -16.124 -4.425 1.00 80.19 80 PRO A O 1
ATOM 652 N N . VAL A 1 81 ? -5.918 -16.371 -2.504 1.00 83.56 81 VAL A N 1
ATOM 653 C CA . VAL A 1 81 ? -4.761 -16.639 -1.642 1.00 83.56 81 VAL A CA 1
ATOM 654 C C . VAL A 1 81 ? -4.133 -17.990 -1.992 1.00 83.56 81 VAL A C 1
ATOM 656 O O . VAL A 1 81 ? -4.846 -18.968 -2.203 1.00 83.56 81 VAL A O 1
ATOM 659 N N . ILE A 1 82 ? -2.796 -18.053 -2.032 1.00 83.69 82 ILE A N 1
ATOM 660 C CA . ILE A 1 82 ? -2.050 -19.287 -2.358 1.00 83.69 82 ILE A CA 1
ATOM 661 C C . ILE A 1 82 ? -2.328 -20.375 -1.316 1.00 83.69 82 ILE A C 1
ATOM 663 O O . ILE A 1 82 ? -2.570 -21.529 -1.651 1.00 83.69 82 ILE A O 1
ATOM 667 N N . SER A 1 83 ? -2.284 -19.999 -0.039 1.00 84.75 83 SER A N 1
ATOM 668 C CA . SER A 1 83 ? -2.523 -20.903 1.079 1.00 84.75 83 SER A CA 1
ATOM 669 C C . SER A 1 83 ? -3.418 -20.218 2.094 1.00 84.75 83 SER A C 1
ATOM 671 O O . SER A 1 83 ? -3.072 -19.156 2.610 1.00 84.75 83 SER A O 1
ATOM 673 N N . LYS A 1 84 ? -4.558 -20.848 2.397 1.00 84.50 84 LYS A N 1
ATOM 674 C CA . LYS A 1 84 ? -5.502 -20.372 3.418 1.00 84.50 84 LYS A CA 1
ATOM 675 C C . LYS A 1 84 ? -4.948 -20.505 4.842 1.00 84.50 84 LYS A C 1
ATOM 677 O O . LYS A 1 84 ? -5.406 -19.789 5.722 1.00 84.50 84 LYS A O 1
ATOM 682 N N . ASN A 1 85 ? -3.962 -21.383 5.047 1.00 86.06 85 ASN A N 1
ATOM 683 C CA . ASN A 1 85 ? -3.371 -21.668 6.360 1.00 86.06 85 ASN A CA 1
ATOM 684 C C . ASN A 1 85 ? -2.290 -20.649 6.762 1.00 86.06 85 ASN A C 1
ATOM 686 O O . ASN A 1 85 ? -1.910 -20.587 7.930 1.00 86.06 85 ASN A O 1
ATOM 690 N N . ASN A 1 86 ? -1.781 -19.868 5.801 1.00 89.31 86 ASN A N 1
ATOM 691 C CA . ASN A 1 86 ? -0.791 -18.830 6.055 1.00 89.31 86 ASN A CA 1
ATOM 692 C C . ASN A 1 86 ? -1.460 -17.453 6.099 1.00 89.31 86 ASN A C 1
ATOM 694 O O . ASN A 1 86 ? -1.879 -16.922 5.068 1.00 89.31 86 ASN A O 1
ATOM 698 N N . LEU A 1 87 ? -1.498 -16.852 7.286 1.00 86.88 87 LEU A N 1
ATOM 699 C CA . LEU A 1 87 ? -2.084 -15.530 7.497 1.00 86.88 87 LEU A CA 1
ATOM 700 C C . LEU A 1 87 ? -1.339 -14.421 6.738 1.00 86.88 87 LEU A C 1
ATOM 702 O O . LEU A 1 87 ? -1.948 -13.431 6.336 1.00 86.88 87 LEU A O 1
ATOM 706 N N . GLY A 1 88 ? -0.046 -14.610 6.458 1.00 85.88 88 GLY A N 1
ATOM 707 C CA . GLY A 1 88 ? 0.750 -13.669 5.668 1.00 85.88 88 GLY A CA 1
ATOM 708 C C . GLY A 1 88 ? 0.218 -13.465 4.245 1.00 85.88 88 GLY A C 1
ATOM 709 O O . GLY A 1 88 ? 0.409 -12.396 3.670 1.00 85.88 88 GLY A O 1
ATOM 710 N N . CYS A 1 89 ? -0.498 -14.449 3.683 1.00 87.94 89 CYS A N 1
ATOM 711 C CA . CYS A 1 89 ? -1.093 -14.355 2.347 1.00 87.94 89 CYS A CA 1
ATOM 712 C C . CYS A 1 89 ? -2.230 -13.331 2.251 1.00 87.94 89 CYS A C 1
ATOM 714 O O . CYS A 1 89 ? -2.554 -12.910 1.142 1.00 87.94 89 CYS A O 1
ATOM 716 N N . TYR A 1 90 ? -2.843 -12.962 3.378 1.00 89.75 90 TYR A N 1
ATOM 717 C CA . TYR A 1 90 ? -3.931 -11.989 3.406 1.00 89.75 90 TYR A CA 1
ATOM 718 C C . TYR A 1 90 ? -3.426 -10.549 3.472 1.00 89.75 90 TYR A C 1
ATOM 720 O O . TYR A 1 90 ? -4.223 -9.647 3.253 1.00 89.75 90 TYR A O 1
ATOM 728 N N . ILE A 1 91 ? -2.139 -10.310 3.746 1.00 91.38 91 ILE A N 1
ATOM 729 C CA . ILE A 1 91 ? -1.599 -8.950 3.832 1.00 91.38 91 ILE A CA 1
ATOM 730 C C . ILE A 1 91 ? -1.394 -8.369 2.429 1.00 91.38 91 ILE A C 1
ATOM 732 O O . ILE A 1 91 ? -0.754 -8.977 1.567 1.00 91.38 91 ILE A O 1
ATOM 736 N N . THR A 1 92 ? -1.879 -7.147 2.228 1.00 92.00 92 THR A N 1
ATOM 737 C CA . THR A 1 92 ? -1.740 -6.407 0.971 1.00 92.00 92 THR A CA 1
ATOM 738 C C . THR A 1 92 ? -0.284 -6.027 0.669 1.00 92.00 92 THR A C 1
ATOM 740 O O . THR A 1 92 ? 0.530 -5.739 1.555 1.00 92.00 92 THR A O 1
ATOM 743 N N . PHE A 1 93 ? 0.056 -5.953 -0.623 1.00 90.81 93 PHE A N 1
ATOM 744 C CA . PHE A 1 93 ? 1.391 -5.568 -1.097 1.00 90.81 93 PHE A CA 1
ATOM 745 C C . PHE A 1 93 ? 1.880 -4.222 -0.533 1.00 90.81 93 PHE A C 1
ATOM 747 O O . PHE A 1 93 ? 3.067 -4.072 -0.233 1.00 90.81 93 PHE A O 1
ATOM 754 N N . ALA A 1 94 ? 0.980 -3.250 -0.354 1.00 90.00 94 ALA A N 1
ATOM 755 C CA . ALA A 1 94 ? 1.304 -1.922 0.163 1.00 90.00 94 ALA A CA 1
ATOM 756 C C . ALA A 1 94 ? 1.953 -1.970 1.558 1.00 90.00 94 ALA A C 1
ATOM 758 O O . ALA A 1 94 ? 2.962 -1.295 1.789 1.00 90.00 94 ALA A O 1
ATOM 759 N N . VAL A 1 95 ? 1.422 -2.808 2.451 1.00 92.19 95 VAL A N 1
ATOM 760 C CA . VAL A 1 95 ? 1.948 -3.011 3.808 1.00 92.19 95 VAL A CA 1
ATOM 761 C C . VAL A 1 95 ? 3.267 -3.780 3.755 1.00 92.19 95 VAL A C 1
ATOM 763 O O . VAL A 1 95 ? 4.263 -3.346 4.339 1.00 92.19 95 VAL A O 1
ATOM 766 N N . VAL A 1 96 ? 3.325 -4.875 2.984 1.00 91.62 96 VAL A N 1
ATOM 767 C CA . VAL A 1 96 ? 4.545 -5.696 2.841 1.00 91.62 96 VAL A CA 1
ATOM 768 C C . VAL A 1 96 ? 5.717 -4.879 2.298 1.00 91.62 96 VAL A C 1
ATOM 770 O O . VAL A 1 96 ? 6.846 -5.015 2.770 1.00 91.62 96 VAL A O 1
ATOM 773 N N . ARG A 1 97 ? 5.458 -3.964 1.360 1.00 90.62 97 ARG A N 1
ATOM 774 C CA . ARG A 1 97 ? 6.470 -3.058 0.805 1.00 90.62 97 ARG A CA 1
ATOM 775 C C . ARG A 1 97 ? 7.086 -2.128 1.851 1.00 90.62 97 ARG A C 1
ATOM 777 O O . ARG A 1 97 ? 8.243 -1.738 1.694 1.00 90.62 97 ARG A O 1
ATOM 784 N N . ARG A 1 98 ? 6.336 -1.753 2.889 1.00 90.94 98 ARG A N 1
ATOM 785 C CA . ARG A 1 98 ? 6.792 -0.850 3.957 1.00 90.94 98 ARG A CA 1
ATOM 786 C C . ARG A 1 98 ? 7.460 -1.577 5.128 1.00 90.94 98 ARG A C 1
ATOM 788 O O . ARG A 1 98 ? 8.133 -0.928 5.925 1.00 90.94 98 ARG A O 1
ATOM 795 N N . LEU A 1 99 ? 7.334 -2.901 5.224 1.00 89.75 99 LEU A N 1
ATOM 796 C CA . LEU A 1 99 ? 7.972 -3.688 6.280 1.00 89.75 99 LEU A CA 1
ATOM 797 C C . LEU A 1 99 ? 9.503 -3.741 6.113 1.00 89.75 99 LEU A C 1
ATOM 799 O O . LEU A 1 99 ? 10.038 -4.306 5.154 1.00 89.75 99 LEU A O 1
ATOM 803 N N . ARG A 1 100 ? 10.225 -3.183 7.097 1.00 72.31 100 ARG A N 1
ATOM 804 C CA . ARG A 1 100 ? 11.697 -3.217 7.184 1.00 72.31 100 ARG A CA 1
ATOM 805 C C . ARG A 1 100 ? 12.169 -4.497 7.890 1.00 72.31 100 ARG A C 1
ATOM 807 O O . ARG A 1 100 ? 11.721 -4.788 8.997 1.00 72.31 100 ARG A O 1
ATOM 814 N N . ASN A 1 101 ? 13.122 -5.218 7.290 1.00 71.81 101 ASN A N 1
ATOM 815 C CA . ASN A 1 101 ? 13.668 -6.509 7.755 1.00 71.81 101 ASN A CA 1
ATOM 816 C C . ASN A 1 101 ? 12.593 -7.596 7.936 1.00 71.81 101 ASN A C 1
ATOM 818 O O . ASN A 1 101 ? 11.984 -7.726 8.998 1.00 71.81 101 ASN A O 1
ATOM 822 N N . ARG A 1 102 ? 12.409 -8.384 6.870 1.00 70.00 102 ARG A N 1
ATOM 823 C CA . ARG A 1 102 ? 11.225 -9.215 6.580 1.00 70.00 102 ARG A CA 1
ATOM 824 C C . ARG A 1 102 ? 11.200 -10.591 7.258 1.00 70.00 102 ARG A C 1
ATOM 826 O O . ARG A 1 102 ? 10.186 -11.266 7.169 1.00 70.00 102 ARG A O 1
ATOM 833 N N . GLY A 1 103 ? 12.296 -10.999 7.904 1.00 68.94 103 GLY A N 1
ATOM 834 C CA . GLY A 1 103 ? 12.381 -12.281 8.616 1.00 68.94 103 GLY A CA 1
ATOM 835 C C . GLY A 1 103 ? 11.662 -12.274 9.967 1.00 68.94 103 GLY A C 1
ATOM 836 O O . GLY A 1 103 ? 10.962 -13.222 10.281 1.00 68.94 103 GLY A O 1
ATOM 837 N N . ASN A 1 104 ? 11.759 -11.169 10.719 1.00 80.19 104 ASN A N 1
ATOM 838 C CA . ASN A 1 104 ? 11.160 -11.040 12.052 1.00 80.19 104 ASN A CA 1
ATOM 839 C C . ASN A 1 104 ? 10.174 -9.872 12.054 1.00 80.19 104 ASN A C 1
ATOM 841 O O . ASN A 1 104 ? 10.554 -8.717 12.293 1.00 80.19 104 ASN A O 1
ATOM 845 N N . VAL A 1 105 ? 8.919 -10.165 11.728 1.00 85.75 105 VAL A N 1
ATOM 846 C CA . VAL A 1 105 ? 7.821 -9.199 11.816 1.00 85.75 105 VAL A CA 1
ATOM 847 C C . VAL A 1 105 ? 7.434 -9.058 13.282 1.00 85.75 105 VAL A C 1
ATOM 849 O O . VAL A 1 105 ? 7.246 -10.052 13.967 1.00 85.75 105 VAL A O 1
ATOM 852 N N . THR A 1 106 ? 7.337 -7.825 13.764 1.00 90.62 106 THR A N 1
ATOM 853 C CA . THR A 1 106 ? 6.879 -7.504 15.121 1.00 90.62 106 THR A CA 1
ATOM 854 C C . THR A 1 106 ? 5.728 -6.507 15.033 1.00 90.62 106 THR A C 1
ATOM 856 O O . THR A 1 106 ? 5.627 -5.782 14.037 1.00 90.62 106 THR A O 1
ATOM 859 N N . LEU A 1 107 ? 4.878 -6.422 16.061 1.00 91.06 107 LEU A N 1
ATOM 860 C CA . LEU A 1 107 ? 3.754 -5.475 16.067 1.00 91.06 107 LEU A CA 1
ATOM 861 C C . LEU A 1 107 ? 4.176 -4.012 15.846 1.00 91.06 107 LEU A C 1
ATOM 863 O O . LEU A 1 107 ? 3.570 -3.364 14.992 1.00 91.06 107 LEU A O 1
ATOM 867 N N . PRO A 1 108 ? 5.258 -3.494 16.465 1.00 92.00 108 PRO A N 1
ATOM 868 C CA . PRO A 1 108 ? 5.698 -2.124 16.195 1.00 92.00 108 PRO A CA 1
ATOM 869 C C . PRO A 1 108 ? 6.100 -1.908 14.729 1.00 92.00 108 PRO A C 1
ATOM 871 O O . PRO A 1 108 ? 5.858 -0.851 14.151 1.00 92.00 108 PRO A O 1
ATOM 874 N N . LYS A 1 109 ? 6.687 -2.925 14.080 1.00 91.69 109 LYS A N 1
ATOM 875 C CA . LYS A 1 109 ? 7.016 -2.852 12.648 1.00 91.69 109 LYS A CA 1
ATOM 876 C C . LYS A 1 109 ? 5.766 -2.869 11.778 1.00 91.69 109 LYS A C 1
ATOM 878 O O . LYS A 1 109 ? 5.757 -2.192 10.754 1.00 91.69 109 LYS A O 1
ATOM 883 N N . LEU A 1 110 ? 4.743 -3.635 12.159 1.00 92.25 110 LEU A N 1
ATOM 884 C CA . LEU A 1 110 ? 3.455 -3.643 11.468 1.00 92.25 110 LEU A CA 1
ATOM 885 C C . LEU A 1 110 ? 2.753 -2.294 11.598 1.00 92.25 110 LEU A C 1
ATOM 887 O O . LEU A 1 110 ? 2.292 -1.774 10.589 1.00 92.25 110 LEU A O 1
ATOM 891 N N . LEU A 1 111 ? 2.758 -1.687 12.786 1.00 94.00 111 LEU A N 1
ATOM 892 C CA . LEU A 1 111 ? 2.224 -0.342 13.008 1.00 94.00 111 LEU A CA 1
ATOM 893 C C . LEU A 1 111 ? 2.948 0.704 12.146 1.00 94.00 111 LEU A C 1
ATOM 895 O O . LEU A 1 111 ? 2.320 1.506 11.448 1.00 94.00 111 LEU A O 1
ATOM 899 N N . LEU A 1 112 ? 4.283 0.663 12.137 1.00 94.06 112 LEU A N 1
ATOM 900 C CA . LEU A 1 112 ? 5.106 1.543 11.308 1.00 94.06 112 LEU A CA 1
ATOM 901 C C . LEU A 1 112 ? 4.824 1.339 9.815 1.00 94.06 112 LEU A C 1
ATOM 903 O O . LEU A 1 112 ? 4.686 2.308 9.068 1.00 94.06 112 LEU A O 1
ATOM 907 N N . ALA A 1 113 ? 4.713 0.087 9.371 1.00 94.00 113 ALA A N 1
ATOM 908 C CA . ALA A 1 113 ? 4.405 -0.224 7.983 1.00 94.00 113 ALA A CA 1
ATOM 909 C C . ALA A 1 113 ? 3.000 0.253 7.593 1.00 94.00 113 ALA A C 1
ATOM 911 O O . ALA A 1 113 ? 2.852 0.891 6.551 1.00 94.00 113 ALA A O 1
ATOM 912 N N . ALA A 1 114 ? 2.000 -0.002 8.442 1.00 95.19 114 ALA A N 1
ATOM 913 C CA . ALA A 1 114 ? 0.605 0.334 8.194 1.00 95.19 114 ALA A CA 1
ATOM 914 C C . ALA A 1 114 ? 0.381 1.848 8.140 1.00 95.19 114 ALA A C 1
ATOM 916 O O . ALA A 1 114 ? -0.216 2.330 7.179 1.00 95.19 114 ALA A O 1
ATOM 917 N N . SER A 1 115 ? 0.926 2.599 9.102 1.00 94.69 115 SER A N 1
ATOM 918 C CA . SER A 1 115 ? 0.845 4.069 9.139 1.00 94.69 115 SER A CA 1
ATOM 919 C C . SER A 1 115 ? 1.566 4.749 7.970 1.00 94.69 115 SER A C 1
ATOM 921 O O . SER A 1 115 ? 1.224 5.868 7.601 1.00 94.69 115 SER A O 1
ATOM 923 N N . GLY A 1 116 ? 2.558 4.081 7.369 1.00 93.06 116 GLY A N 1
ATOM 924 C CA . GLY A 1 116 ? 3.342 4.615 6.254 1.00 93.06 116 GLY A CA 1
ATOM 925 C C . GLY A 1 116 ? 2.753 4.366 4.865 1.00 93.06 116 GLY A C 1
ATOM 926 O O . GLY A 1 116 ? 3.311 4.846 3.869 1.00 93.06 116 GLY A O 1
ATOM 927 N N . THR A 1 117 ? 1.675 3.594 4.735 1.00 93.88 117 THR A N 1
ATOM 928 C CA . THR A 1 117 ? 1.004 3.437 3.435 1.00 93.88 117 THR A CA 1
ATOM 929 C C . THR A 1 117 ? 0.169 4.674 3.102 1.00 93.88 117 THR A C 1
ATOM 931 O O . THR A 1 117 ? -0.089 5.518 3.955 1.00 93.88 117 THR A O 1
ATOM 934 N N . LYS A 1 118 ? -0.268 4.801 1.843 1.00 91.94 118 LYS A N 1
ATOM 935 C CA . LYS A 1 118 ? -1.142 5.913 1.438 1.00 91.94 118 LYS A CA 1
ATOM 936 C C . LYS A 1 118 ? -2.462 5.910 2.219 1.00 91.94 118 LYS A C 1
ATOM 938 O O . LYS A 1 118 ? -2.870 6.963 2.694 1.00 91.94 118 LYS A O 1
ATOM 943 N N . ARG A 1 119 ? -3.053 4.724 2.396 1.00 92.50 119 ARG A N 1
ATOM 944 C CA . ARG A 1 119 ? -4.288 4.498 3.157 1.00 92.50 119 ARG A CA 1
ATOM 945 C C . ARG A 1 119 ? -4.109 4.838 4.637 1.00 92.50 119 ARG A C 1
ATOM 947 O O . ARG A 1 119 ? -4.891 5.590 5.203 1.00 92.50 119 ARG A O 1
ATOM 954 N N . GLY A 1 120 ? -3.015 4.375 5.249 1.00 94.19 120 GLY A N 1
ATOM 955 C CA . GLY A 1 120 ? -2.687 4.707 6.639 1.00 94.19 120 GLY A CA 1
ATOM 956 C C . GLY A 1 120 ? -2.483 6.206 6.859 1.00 94.19 120 GLY A C 1
ATOM 957 O O . GLY A 1 120 ? -3.033 6.773 7.798 1.00 94.19 120 GLY A O 1
ATOM 958 N N . LEU A 1 121 ? -1.761 6.871 5.952 1.00 94.31 121 LEU A N 1
ATOM 959 C CA . LEU A 1 121 ? -1.582 8.324 5.992 1.00 94.31 121 LEU A CA 1
ATOM 960 C C . LEU A 1 121 ? -2.900 9.080 5.819 1.00 94.31 121 LEU A C 1
ATOM 962 O O . LEU A 1 121 ? -3.078 10.118 6.449 1.00 94.31 121 LEU A O 1
ATOM 966 N N . PHE A 1 122 ? -3.810 8.588 4.976 1.00 94.00 122 PHE A N 1
ATOM 967 C CA . PHE A 1 122 ? -5.138 9.176 4.832 1.00 94.00 122 PHE A CA 1
ATOM 968 C C . PHE A 1 122 ? -5.898 9.131 6.161 1.00 94.00 122 PHE A C 1
ATOM 970 O O . PHE A 1 122 ? -6.365 10.171 6.611 1.00 94.00 122 PHE A O 1
ATOM 977 N N . ILE A 1 123 ? -5.939 7.972 6.827 1.00 94.81 123 ILE A N 1
ATOM 978 C CA . ILE A 1 123 ? -6.625 7.802 8.120 1.00 94.81 123 ILE A CA 1
ATOM 979 C C . ILE A 1 123 ? -6.049 8.755 9.171 1.00 94.81 123 ILE A C 1
ATOM 981 O O . ILE A 1 123 ? -6.798 9.477 9.819 1.00 94.81 123 ILE A O 1
ATOM 985 N N . LEU A 1 124 ? -4.721 8.818 9.302 1.00 94.69 124 LEU A N 1
ATOM 986 C CA . LEU A 1 124 ? -4.072 9.699 10.282 1.00 94.69 124 LEU A CA 1
ATOM 987 C C . LEU A 1 124 ? -4.333 11.186 10.004 1.00 94.69 124 LEU A C 1
ATOM 989 O O . LEU A 1 124 ? -4.566 11.953 10.933 1.00 94.69 124 LEU A O 1
ATOM 993 N N . ARG A 1 125 ? -4.372 11.586 8.727 1.00 94.31 125 ARG A N 1
ATOM 994 C CA . ARG A 1 125 ? -4.736 12.956 8.339 1.00 94.31 125 ARG A CA 1
ATOM 995 C C . ARG A 1 125 ? -6.186 13.289 8.673 1.00 94.31 125 ARG A C 1
ATOM 997 O O . ARG A 1 125 ? -6.441 14.414 9.079 1.00 94.31 125 ARG A O 1
ATOM 1004 N N . GLN A 1 126 ? -7.111 12.338 8.526 1.00 93.25 126 GLN A N 1
ATOM 1005 C CA . GLN A 1 126 ? -8.508 12.534 8.935 1.00 93.25 126 GLN A CA 1
ATOM 1006 C C . GLN A 1 126 ? -8.655 12.654 10.457 1.00 93.25 126 GLN A C 1
ATOM 1008 O O . GLN A 1 126 ? -9.521 13.380 10.923 1.00 93.25 126 GLN A O 1
ATOM 1013 N N . LEU A 1 127 ? -7.768 12.018 11.228 1.00 93.06 127 LEU A N 1
ATOM 1014 C CA . LEU A 1 127 ? -7.664 12.216 12.680 1.00 93.06 127 LEU A CA 1
ATOM 1015 C C . LEU A 1 127 ? -6.959 13.533 13.066 1.00 93.06 127 LEU A C 1
ATOM 1017 O O . LEU A 1 127 ? -6.798 13.818 14.247 1.00 93.06 127 LEU A O 1
ATOM 1021 N N . GLY A 1 128 ? -6.494 14.323 12.092 1.00 92.75 128 GLY A N 1
ATOM 1022 C CA . GLY A 1 128 ? -5.808 15.592 12.341 1.00 92.75 128 GLY A CA 1
ATOM 1023 C C . GLY A 1 128 ? -4.396 15.448 12.916 1.00 92.75 128 GLY A C 1
ATOM 1024 O O . GLY A 1 128 ? -3.898 16.388 13.532 1.00 92.75 128 GLY A O 1
ATOM 1025 N N . LYS A 1 129 ? -3.741 14.291 12.745 1.00 92.56 129 LYS A N 1
ATOM 1026 C CA . LYS A 1 129 ? -2.414 14.012 13.319 1.00 92.56 129 LYS A CA 1
ATOM 1027 C C . LYS A 1 129 ? -1.386 13.655 12.258 1.00 92.56 129 LYS A C 1
ATOM 1029 O O . LYS A 1 129 ? -1.669 12.968 11.273 1.00 92.56 129 LYS A O 1
ATOM 1034 N N . GLU A 1 130 ? -0.147 14.084 12.480 1.00 93.31 130 GLU A N 1
ATOM 1035 C CA . GLU A 1 130 ? 0.965 13.660 11.638 1.00 93.31 130 GLU A CA 1
ATOM 1036 C C . GLU A 1 130 ? 1.427 12.240 11.981 1.00 93.31 130 GLU A C 1
ATOM 1038 O O . GLU A 1 130 ? 1.383 11.788 13.125 1.00 93.31 130 GLU A O 1
ATOM 1043 N N . GLN A 1 131 ? 1.967 11.534 10.982 1.00 93.50 131 GLN A N 1
ATOM 1044 C CA . GLN A 1 131 ? 2.488 10.178 11.175 1.00 93.50 131 GLN A CA 1
ATOM 1045 C C . GLN A 1 131 ? 3.584 10.116 12.249 1.00 93.50 131 GLN A C 1
ATOM 1047 O O . GLN A 1 131 ? 3.666 9.143 12.995 1.00 93.50 131 GLN A O 1
ATOM 1052 N N . LYS A 1 132 ? 4.448 11.136 12.313 1.00 93.19 132 LYS A N 1
ATOM 1053 C CA . LYS A 1 132 ? 5.566 11.176 13.262 1.00 93.19 132 LYS A CA 1
ATOM 1054 C C . LYS A 1 132 ? 5.069 11.282 14.700 1.00 93.19 132 LYS A C 1
ATOM 1056 O O . LYS A 1 132 ? 5.524 10.510 15.536 1.00 93.19 132 LYS A O 1
ATOM 1061 N N . GLU A 1 133 ? 4.115 12.175 14.949 1.00 91.56 133 GLU A N 1
ATOM 1062 C CA . GLU A 1 133 ? 3.494 12.366 16.264 1.00 91.56 133 GLU A CA 1
ATOM 1063 C C . GLU A 1 133 ? 2.764 11.098 16.718 1.00 91.56 133 GLU A C 1
ATOM 1065 O O . GLU A 1 133 ? 2.953 10.635 17.842 1.00 91.56 133 GLU A O 1
ATOM 1070 N N . PHE A 1 134 ? 1.999 10.482 15.809 1.00 92.62 134 PHE A N 1
ATOM 1071 C CA . PHE A 1 134 ? 1.317 9.216 16.066 1.00 92.62 134 PHE A CA 1
ATOM 1072 C C . PHE A 1 134 ? 2.297 8.105 16.463 1.00 92.62 134 PHE A C 1
ATOM 1074 O O . PHE A 1 134 ? 2.093 7.416 17.462 1.00 92.62 134 PHE A O 1
ATOM 1081 N N . LEU A 1 135 ? 3.382 7.940 15.699 1.00 93.12 135 LEU A N 1
ATOM 1082 C CA . LEU A 1 135 ? 4.380 6.910 15.972 1.00 93.12 135 LEU A CA 1
ATOM 1083 C C . LEU A 1 135 ? 5.147 7.175 17.268 1.00 93.12 135 LEU A C 1
ATOM 1085 O O . LEU A 1 135 ? 5.417 6.219 17.983 1.00 93.12 135 LEU A O 1
ATOM 1089 N N . GLN A 1 136 ? 5.484 8.425 17.591 1.00 90.94 136 GLN A N 1
ATOM 1090 C CA . GLN A 1 136 ? 6.176 8.747 18.843 1.00 90.94 136 GLN A CA 1
ATOM 1091 C C . GLN A 1 136 ? 5.367 8.300 20.063 1.00 90.94 136 GLN A C 1
ATOM 1093 O O . GLN A 1 136 ? 5.912 7.623 20.925 1.00 90.94 136 GLN A O 1
ATOM 1098 N N . ARG A 1 137 ? 4.061 8.588 20.092 1.00 87.56 137 ARG A N 1
ATOM 1099 C CA . ARG A 1 137 ? 3.193 8.217 21.221 1.00 87.56 137 ARG A CA 1
ATOM 1100 C C . ARG A 1 137 ? 2.871 6.725 21.253 1.00 87.56 137 ARG A C 1
ATOM 1102 O O . ARG A 1 137 ? 2.970 6.079 22.288 1.00 87.56 137 ARG A O 1
ATOM 1109 N N . CYS A 1 138 ? 2.502 6.152 20.109 1.00 88.25 138 CYS A N 1
ATOM 1110 C CA . CYS A 1 138 ? 1.969 4.790 20.081 1.00 88.25 138 CYS A CA 1
ATOM 1111 C C . CYS A 1 138 ? 3.054 3.706 20.105 1.00 88.25 138 CYS A C 1
ATOM 1113 O O . CYS A 1 138 ? 2.777 2.582 20.512 1.00 88.25 138 CYS A O 1
ATOM 1115 N N . MET A 1 139 ? 4.288 3.999 19.677 1.00 86.31 139 MET A N 1
ATOM 1116 C CA . MET A 1 139 ? 5.357 2.990 19.646 1.00 86.31 139 MET A CA 1
ATOM 1117 C C . MET A 1 139 ? 5.802 2.543 21.041 1.00 86.31 139 MET A C 1
ATOM 1119 O O . MET A 1 139 ? 6.270 1.414 21.178 1.00 86.31 139 MET A O 1
ATOM 1123 N N . GLU A 1 140 ? 5.654 3.397 22.054 1.00 82.38 140 GLU A N 1
ATOM 1124 C CA . GLU A 1 140 ? 6.006 3.090 23.447 1.00 82.38 140 GLU A CA 1
ATOM 1125 C C . GLU A 1 140 ? 5.012 2.110 24.084 1.00 82.38 140 GLU A C 1
ATOM 1127 O O . GLU A 1 140 ? 5.401 1.259 24.881 1.00 82.38 140 GLU A O 1
ATOM 1132 N N . GLY A 1 141 ? 3.746 2.164 23.658 1.00 78.50 141 GLY A N 1
ATOM 1133 C CA . GLY A 1 141 ? 2.676 1.291 24.143 1.00 78.50 141 GLY A CA 1
ATOM 1134 C C . GLY A 1 141 ? 2.635 -0.106 23.525 1.00 78.50 141 GLY A C 1
ATOM 1135 O O . GLY A 1 141 ? 1.925 -0.971 24.033 1.00 78.50 141 GLY A O 1
ATOM 1136 N N . VAL A 1 142 ? 3.358 -0.351 22.426 1.00 84.44 142 VAL A N 1
ATOM 1137 C CA . VAL A 1 142 ? 3.307 -1.640 21.720 1.00 84.44 142 VAL A CA 1
ATOM 1138 C C . VAL A 1 142 ? 4.459 -2.536 22.159 1.00 84.44 142 VAL A C 1
ATOM 1140 O O . VAL A 1 142 ? 5.616 -2.364 21.759 1.00 84.44 142 VAL A O 1
ATOM 1143 N N . SER A 1 143 ? 4.124 -3.562 22.936 1.00 79.81 143 SER A N 1
ATOM 1144 C CA . SER A 1 143 ? 5.073 -4.585 23.358 1.00 79.81 143 SER A CA 1
ATOM 1145 C C . SER A 1 143 ? 5.591 -5.391 22.157 1.00 79.81 143 SER A C 1
ATOM 1147 O O . SER A 1 143 ? 4.859 -5.823 21.266 1.00 79.81 143 SER A O 1
ATOM 1149 N N . LYS A 1 144 ? 6.911 -5.620 22.126 1.00 74.94 144 LYS A N 1
ATOM 1150 C CA . LYS A 1 144 ? 7.563 -6.478 21.118 1.00 74.94 144 LYS A CA 1
ATOM 1151 C C . LYS A 1 144 ? 7.299 -7.970 21.344 1.00 74.94 144 LYS A C 1
ATOM 1153 O O . LYS A 1 144 ? 7.613 -8.752 20.451 1.00 74.94 144 LYS A O 1
ATOM 1158 N N . ARG A 1 145 ? 6.819 -8.346 22.534 1.00 70.19 145 ARG A N 1
ATOM 1159 C CA . ARG A 1 145 ? 6.594 -9.740 22.947 1.00 70.19 145 ARG A CA 1
ATOM 1160 C C . ARG A 1 145 ? 5.199 -10.247 22.595 1.00 70.19 145 ARG A C 1
ATOM 1162 O O . ARG A 1 145 ? 4.957 -11.436 22.736 1.00 70.19 145 ARG A O 1
ATOM 1169 N N . ASP A 1 146 ? 4.315 -9.362 22.154 1.00 77.50 146 ASP A N 1
ATOM 1170 C CA . ASP A 1 146 ? 2.939 -9.720 21.843 1.00 77.50 146 ASP A CA 1
ATOM 1171 C C . ASP A 1 146 ? 2.879 -10.624 20.609 1.00 77.50 146 ASP A C 1
ATOM 1173 O O . ASP A 1 146 ? 3.578 -10.401 19.611 1.00 77.50 146 ASP A O 1
ATOM 1177 N N . ASP A 1 147 ? 2.005 -11.627 20.669 1.00 86.31 147 ASP A N 1
ATOM 1178 C CA . ASP A 1 147 ? 1.858 -12.620 19.615 1.00 86.31 147 ASP A CA 1
ATOM 1179 C C . ASP A 1 147 ? 1.335 -11.987 18.322 1.00 86.31 147 ASP A C 1
ATOM 1181 O O . ASP A 1 147 ? 0.155 -11.655 18.165 1.00 86.31 147 ASP A O 1
ATOM 1185 N N . VAL A 1 148 ? 2.236 -11.867 17.346 1.00 89.62 148 VAL A N 1
ATOM 1186 C CA . VAL A 1 148 ? 1.936 -11.348 16.004 1.00 89.62 148 VAL A CA 1
ATOM 1187 C C . VAL A 1 148 ? 0.867 -12.191 15.313 1.00 89.62 148 VAL A C 1
ATOM 1189 O O . VAL A 1 148 ? 0.031 -11.655 14.592 1.00 89.62 148 VAL A O 1
ATOM 1192 N N . LEU A 1 149 ? 0.863 -13.505 15.551 1.00 90.50 149 LEU A N 1
ATOM 1193 C CA . LEU A 1 149 ? -0.102 -14.418 14.947 1.00 90.50 149 LEU A CA 1
ATOM 1194 C C . LEU A 1 149 ? -1.534 -14.124 15.411 1.00 90.50 149 LEU A C 1
ATOM 1196 O O . LEU A 1 149 ? -2.432 -14.060 14.572 1.00 90.50 149 LEU A O 1
ATOM 1200 N N . LEU A 1 150 ? -1.732 -13.887 16.713 1.00 91.19 150 LEU A N 1
ATOM 1201 C CA . LEU A 1 150 ? -3.039 -13.523 17.269 1.00 91.19 150 LEU A CA 1
ATOM 1202 C C . LEU A 1 150 ? -3.508 -12.174 16.719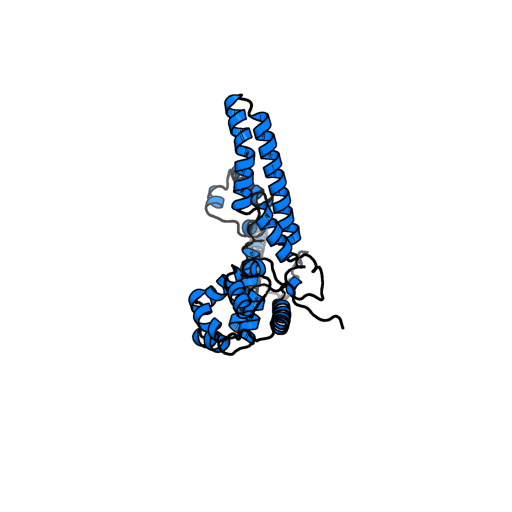 1.00 91.19 150 LEU A C 1
ATOM 1204 O O . LEU A 1 150 ? -4.629 -12.064 16.232 1.00 91.19 150 LEU A O 1
ATOM 1208 N N . PHE A 1 151 ? -2.615 -11.180 16.689 1.00 93.12 151 PHE A N 1
ATOM 1209 C CA . PHE A 1 151 ? -2.942 -9.858 16.150 1.00 93.12 151 PHE A CA 1
ATOM 1210 C C . PHE A 1 151 ? -3.344 -9.893 14.675 1.00 93.12 151 PHE A C 1
ATOM 1212 O O . PHE A 1 151 ? -4.290 -9.226 14.271 1.00 93.12 151 PHE A O 1
ATOM 1219 N N . ILE A 1 152 ? -2.636 -10.661 13.844 1.00 92.94 152 ILE A N 1
ATOM 1220 C CA . ILE A 1 152 ? -3.006 -10.773 12.432 1.00 92.94 152 ILE A CA 1
ATOM 1221 C C . ILE A 1 152 ? -4.346 -11.501 12.283 1.00 92.94 152 ILE A C 1
ATOM 1223 O O . ILE A 1 152 ? -5.118 -11.141 11.399 1.00 92.94 152 ILE A O 1
ATOM 1227 N N . GLY A 1 153 ? -4.658 -12.467 13.153 1.00 92.12 153 GLY A N 1
ATOM 1228 C CA . GLY A 1 153 ? -5.995 -13.061 13.238 1.00 92.12 153 GLY A CA 1
ATOM 1229 C C . GLY A 1 153 ? -7.080 -12.005 13.476 1.00 92.12 153 GLY A C 1
ATOM 1230 O O . GLY A 1 153 ? -8.020 -11.909 12.689 1.00 92.12 153 GLY A O 1
ATOM 1231 N N . GLU A 1 154 ? -6.889 -11.141 14.476 1.00 93.62 154 GLU A N 1
ATOM 1232 C CA . GLU A 1 154 ? -7.789 -10.011 14.761 1.00 93.62 154 GLU A CA 1
ATOM 1233 C C . GLU A 1 154 ? -7.876 -9.029 13.581 1.00 93.62 154 GLU A C 1
ATOM 1235 O O . GLU A 1 154 ? -8.956 -8.552 13.235 1.00 93.62 154 GLU A O 1
ATOM 1240 N N . ALA A 1 155 ? -6.755 -8.744 12.913 1.00 94.62 155 ALA A N 1
ATOM 1241 C CA . ALA A 1 155 ? -6.728 -7.872 11.743 1.00 94.62 155 ALA A CA 1
ATOM 1242 C C . ALA A 1 155 ? -7.486 -8.478 10.547 1.00 94.62 155 ALA A C 1
ATOM 1244 O O . ALA A 1 155 ? -8.117 -7.745 9.787 1.00 94.62 155 ALA A O 1
ATOM 1245 N N . VAL A 1 156 ? -7.474 -9.806 10.384 1.00 93.38 156 VAL A N 1
ATOM 1246 C CA . VAL A 1 156 ? -8.290 -10.508 9.377 1.00 93.38 156 VAL A CA 1
ATOM 1247 C C . VAL A 1 156 ? -9.778 -10.384 9.699 1.00 93.38 156 VAL A C 1
ATOM 1249 O O . VAL A 1 156 ? -10.579 -10.181 8.787 1.00 93.38 156 VAL A O 1
ATOM 1252 N N . GLU A 1 157 ? -10.168 -10.479 10.968 1.00 93.25 157 GLU A N 1
ATOM 1253 C CA . GLU A 1 157 ? -11.556 -10.248 11.385 1.00 93.25 157 GLU A CA 1
ATOM 1254 C C . GLU A 1 157 ? -11.979 -8.799 11.132 1.00 93.25 157 GLU A C 1
ATOM 1256 O O . GLU A 1 157 ? -13.013 -8.563 10.512 1.00 93.25 157 GLU A O 1
ATOM 1261 N N . CYS A 1 158 ? -11.125 -7.836 11.482 1.00 93.56 158 CYS A N 1
ATOM 1262 C CA . CYS A 1 158 ? -11.337 -6.418 11.196 1.00 93.56 158 CYS A CA 1
ATOM 1263 C C . CYS A 1 158 ? -11.477 -6.140 9.690 1.00 93.56 158 CYS A C 1
ATOM 1265 O O . CYS A 1 158 ? -12.332 -5.359 9.281 1.00 93.56 158 CYS A O 1
ATOM 1267 N N . ALA A 1 159 ? -10.679 -6.796 8.842 1.00 92.44 159 ALA A N 1
ATOM 1268 C CA . ALA A 1 159 ? -10.805 -6.669 7.390 1.00 92.44 159 ALA A CA 1
ATOM 1269 C C . ALA A 1 159 ? -12.168 -7.176 6.892 1.00 92.44 159 ALA A C 1
ATOM 1271 O O . ALA A 1 159 ? -12.806 -6.519 6.069 1.00 92.44 159 ALA A O 1
ATOM 1272 N N . LYS A 1 160 ? -12.655 -8.299 7.439 1.00 91.94 160 LYS A N 1
ATOM 1273 C CA . LYS A 1 160 ? -13.992 -8.827 7.124 1.00 91.94 160 LYS A CA 1
ATOM 1274 C C . LYS A 1 160 ? -15.103 -7.883 7.582 1.00 91.94 160 LYS A C 1
ATOM 1276 O O . LYS A 1 160 ? -16.046 -7.679 6.824 1.00 91.94 160 LYS A O 1
ATOM 1281 N N . GLU A 1 161 ? -14.982 -7.285 8.770 1.00 91.88 161 GLU A N 1
ATOM 1282 C CA . GLU A 1 161 ? -15.927 -6.270 9.271 1.00 91.88 161 GLU A CA 1
ATOM 1283 C C . GLU A 1 161 ? -16.017 -5.055 8.327 1.00 91.88 161 GLU A C 1
ATOM 1285 O O . GLU A 1 161 ? -17.097 -4.503 8.122 1.00 91.88 161 GLU A O 1
ATOM 1290 N N . LEU A 1 162 ? -14.896 -4.659 7.713 1.00 88.94 162 LEU A N 1
ATOM 1291 C CA . LEU A 1 162 ? -14.824 -3.552 6.751 1.00 88.94 162 LEU A CA 1
ATOM 1292 C C . LEU A 1 162 ? -15.246 -3.943 5.320 1.00 88.94 162 LEU A C 1
ATOM 1294 O O . LEU A 1 162 ? -15.313 -3.078 4.447 1.00 88.94 162 LEU A O 1
ATOM 1298 N N . GLY A 1 163 ? -15.543 -5.222 5.064 1.00 88.88 163 GLY A N 1
ATOM 1299 C CA . GLY A 1 163 ? -15.894 -5.731 3.734 1.00 88.88 163 GLY A CA 1
ATOM 1300 C C . GLY A 1 163 ? -14.703 -5.866 2.779 1.00 88.88 163 GLY A C 1
ATOM 1301 O O . GLY A 1 163 ? -14.890 -5.929 1.563 1.00 88.88 163 GLY A O 1
ATOM 1302 N N . GLU A 1 164 ? -13.481 -5.910 3.308 1.00 88.19 164 GLU A N 1
ATOM 1303 C CA . GLU A 1 164 ? -12.248 -6.032 2.534 1.00 88.19 164 GLU A CA 1
ATOM 1304 C C . GLU A 1 164 ? -11.835 -7.503 2.392 1.00 88.19 164 GLU A C 1
ATOM 1306 O O . GLU A 1 164 ? -11.870 -8.286 3.344 1.00 88.19 164 GLU A O 1
ATOM 1311 N N . LYS A 1 165 ? -11.397 -7.901 1.189 1.00 88.12 165 LYS A N 1
ATOM 1312 C CA . LYS A 1 165 ? -10.922 -9.277 0.927 1.00 88.12 165 LYS A CA 1
ATOM 1313 C C . LYS A 1 165 ? -9.549 -9.550 1.558 1.00 88.12 165 LYS A C 1
ATOM 1315 O O . LYS A 1 165 ? -9.191 -10.710 1.775 1.00 88.12 165 LYS A O 1
ATOM 1320 N N . ARG A 1 166 ? -8.761 -8.498 1.800 1.00 89.38 166 ARG A N 1
ATOM 1321 C CA . ARG A 1 166 ? -7.375 -8.556 2.281 1.00 89.38 166 ARG A CA 1
ATOM 1322 C C . ARG A 1 166 ? -7.138 -7.587 3.434 1.00 89.38 166 ARG A C 1
ATOM 1324 O O . ARG A 1 166 ? -7.850 -6.603 3.599 1.00 89.38 166 ARG A O 1
ATOM 1331 N N . VAL A 1 167 ? -6.121 -7.898 4.229 1.00 92.94 167 VAL A N 1
ATOM 1332 C CA . VAL A 1 167 ? -5.660 -7.097 5.360 1.00 92.94 167 VAL A CA 1
ATOM 1333 C C . VAL A 1 167 ? -4.721 -6.018 4.841 1.00 92.94 167 VAL A C 1
ATOM 1335 O O . VAL A 1 167 ? -3.553 -6.271 4.534 1.00 92.94 167 VAL A O 1
ATOM 1338 N N . ASP A 1 168 ? -5.244 -4.804 4.766 1.00 93.06 168 ASP A N 1
ATOM 1339 C CA . ASP A 1 168 ? -4.475 -3.609 4.448 1.00 93.06 168 ASP A CA 1
ATOM 1340 C C . ASP A 1 168 ? -4.298 -2.731 5.699 1.00 93.06 168 ASP A C 1
ATOM 1342 O O . ASP A 1 168 ? -4.676 -3.098 6.817 1.00 93.06 168 ASP A O 1
ATOM 1346 N N . SER A 1 169 ? -3.698 -1.556 5.530 1.00 94.19 169 SER A N 1
ATOM 1347 C CA . SER A 1 169 ? -3.452 -0.611 6.618 1.00 94.19 169 SER A CA 1
ATOM 1348 C C . SER A 1 169 ? -4.699 -0.216 7.396 1.00 94.19 169 SER A C 1
ATOM 1350 O O . SER A 1 169 ? -4.590 0.028 8.593 1.00 94.19 169 SER A O 1
ATOM 1352 N N . ASN A 1 170 ? -5.859 -0.148 6.743 1.00 94.94 170 ASN A N 1
ATOM 1353 C CA . ASN A 1 170 ? -7.131 0.179 7.381 1.00 94.94 170 ASN A CA 1
ATOM 1354 C C . ASN A 1 170 ? -7.490 -0.848 8.470 1.00 94.94 170 ASN A C 1
ATOM 1356 O O . ASN A 1 170 ? -7.701 -0.473 9.620 1.00 94.94 170 ASN A O 1
ATOM 1360 N N . ALA A 1 171 ? -7.456 -2.139 8.139 1.00 95.62 171 ALA A N 1
ATOM 1361 C CA . ALA A 1 171 ? -7.749 -3.231 9.058 1.00 95.62 171 ALA A CA 1
ATOM 1362 C C . ALA A 1 171 ? -6.696 -3.349 10.168 1.00 95.62 171 ALA A C 1
ATOM 1364 O O . ALA A 1 171 ? -7.044 -3.574 11.324 1.00 95.62 171 ALA A O 1
ATOM 1365 N N . ILE A 1 172 ? -5.414 -3.145 9.837 1.00 95.81 172 ILE A N 1
ATOM 1366 C CA . ILE A 1 172 ? -4.323 -3.181 10.823 1.00 95.81 172 ILE A CA 1
ATOM 1367 C C . ILE A 1 172 ? -4.461 -2.038 11.834 1.00 95.81 172 ILE A C 1
ATOM 1369 O O . ILE A 1 172 ? -4.382 -2.275 13.037 1.00 95.81 172 ILE A O 1
ATOM 1373 N N . LEU A 1 173 ? -4.670 -0.802 11.369 1.00 95.31 173 LEU A N 1
ATOM 1374 C CA . LEU A 1 173 ? -4.845 0.350 12.257 1.00 95.31 173 LEU A CA 1
ATOM 1375 C C . LEU A 1 173 ? -6.119 0.214 13.092 1.00 95.31 173 LEU A C 1
ATOM 1377 O O . LEU A 1 173 ? -6.086 0.483 14.288 1.00 95.31 173 LEU A O 1
ATOM 1381 N N . PHE A 1 174 ? -7.212 -0.275 12.501 1.00 95.88 174 PHE A N 1
ATOM 1382 C CA . PHE A 1 174 ? -8.445 -0.534 13.240 1.00 95.88 174 PHE A CA 1
ATOM 1383 C C . PHE A 1 174 ? -8.257 -1.572 14.350 1.00 95.88 174 PHE A C 1
ATOM 1385 O O . PHE A 1 174 ? -8.705 -1.346 15.471 1.00 95.88 174 PHE A O 1
ATOM 1392 N N . ALA A 1 175 ? -7.533 -2.663 14.079 1.00 95.31 175 ALA A N 1
ATOM 1393 C CA . ALA A 1 175 ? -7.203 -3.662 15.094 1.00 95.31 175 ALA A CA 1
ATOM 1394 C C . ALA A 1 175 ? -6.384 -3.056 16.250 1.00 95.31 175 ALA A C 1
ATOM 1396 O O . ALA A 1 175 ? -6.661 -3.340 17.415 1.00 95.31 175 ALA A O 1
ATOM 1397 N N . PHE A 1 176 ? -5.429 -2.164 15.954 1.00 94.56 176 PHE A N 1
ATOM 1398 C CA . PHE A 1 176 ? -4.698 -1.425 16.991 1.00 94.56 176 PHE A CA 1
ATOM 1399 C C . PHE A 1 176 ? -5.617 -0.525 17.826 1.00 94.56 176 PHE A C 1
ATOM 1401 O O . PHE A 1 176 ? -5.548 -0.565 19.053 1.00 94.56 176 PHE A O 1
ATOM 1408 N N . PHE A 1 177 ? -6.521 0.228 17.192 1.00 94.62 177 PHE A N 1
ATOM 1409 C CA . PHE A 1 177 ? -7.490 1.065 17.905 1.00 94.62 177 PHE A CA 1
ATOM 1410 C C . PHE A 1 177 ? -8.456 0.240 18.774 1.00 94.62 177 PHE A C 1
ATOM 1412 O O . PHE A 1 177 ? -8.763 0.639 19.896 1.00 94.62 177 PHE A O 1
ATOM 1419 N N . LYS A 1 178 ? -8.881 -0.940 18.302 1.00 93.75 178 LYS A N 1
ATOM 1420 C CA . LYS A 1 178 ? -9.804 -1.846 19.010 1.00 93.75 178 LYS A CA 1
ATOM 1421 C C . LYS A 1 178 ? -9.186 -2.476 20.264 1.00 93.75 178 LYS A C 1
ATOM 1423 O O . LYS A 1 178 ? -9.897 -2.676 21.244 1.00 93.75 178 LYS A O 1
ATOM 1428 N N . ARG A 1 179 ? -7.874 -2.751 20.265 1.00 89.31 179 ARG A N 1
ATOM 1429 C CA . ARG A 1 179 ? -7.148 -3.303 21.431 1.00 89.31 179 ARG A CA 1
ATOM 1430 C C . ARG A 1 179 ? -7.092 -2.356 22.633 1.00 89.31 179 ARG A C 1
ATOM 1432 O O . ARG A 1 179 ? -6.886 -2.810 23.755 1.00 89.31 179 ARG A O 1
ATOM 1439 N N . GLY A 1 180 ? -7.293 -1.058 22.416 1.00 84.81 180 GLY A N 1
ATOM 1440 C CA . GLY A 1 180 ? -7.268 -0.051 23.470 1.00 84.81 180 GLY A CA 1
ATOM 1441 C C . GLY A 1 180 ? -5.858 0.264 23.988 1.00 84.81 180 GLY A C 1
ATOM 1442 O O . GLY A 1 180 ? -4.890 0.262 23.228 1.00 84.81 180 GLY A O 1
ATOM 1443 N N . GLY A 1 181 ? -5.745 0.607 25.275 1.00 89.19 181 GLY A N 1
ATOM 1444 C CA . GLY A 1 181 ? -4.493 1.081 25.881 1.00 89.19 181 GLY A CA 1
ATOM 1445 C C . GLY A 1 181 ? -4.080 2.454 25.345 1.00 89.19 181 GLY A C 1
ATOM 1446 O O . GLY A 1 181 ? -4.925 3.340 25.209 1.00 89.19 181 GLY A O 1
ATOM 1447 N N . VAL A 1 182 ? -2.808 2.599 24.962 1.00 92.38 182 VAL A N 1
ATOM 1448 C CA . VAL A 1 182 ? -2.243 3.852 24.417 1.00 92.38 182 VAL A CA 1
ATOM 1449 C C . VAL A 1 182 ? -3.010 4.352 23.187 1.00 92.38 182 VAL A C 1
ATOM 1451 O O . VAL A 1 182 ? -3.152 5.553 22.982 1.00 92.38 182 VAL A O 1
ATOM 1454 N N . PHE A 1 183 ? -3.588 3.449 22.388 1.00 93.06 183 PHE A N 1
ATOM 1455 C CA . PHE A 1 183 ? -4.411 3.839 21.242 1.00 93.06 183 PHE A CA 1
ATOM 1456 C C . PHE A 1 183 ? -5.760 4.440 21.647 1.00 93.06 183 PHE A C 1
ATOM 1458 O O . PHE A 1 183 ? -6.263 5.315 20.951 1.00 93.06 183 PHE A O 1
ATOM 1465 N N . LYS A 1 184 ? -6.346 3.998 22.767 1.00 93.25 184 LYS A N 1
ATOM 1466 C CA . LYS A 1 184 ? -7.590 4.579 23.292 1.00 93.25 184 LYS A CA 1
ATOM 1467 C C . LYS A 1 184 ? -7.333 5.968 23.863 1.00 93.25 184 LYS A C 1
ATOM 1469 O O . LYS A 1 184 ? -8.116 6.873 23.613 1.00 93.25 184 LYS A O 1
ATOM 1474 N N . GLU A 1 185 ? -6.231 6.135 24.586 1.00 93.06 185 GLU A N 1
ATOM 1475 C CA . GLU A 1 185 ? -5.789 7.443 25.081 1.00 93.06 185 GLU A CA 1
ATOM 1476 C C . GLU A 1 185 ? -5.552 8.408 23.918 1.00 93.06 185 GLU A C 1
ATOM 1478 O O . GLU A 1 185 ? -6.107 9.501 23.915 1.00 93.06 185 GLU A O 1
ATOM 1483 N N . PHE A 1 186 ? -4.848 7.961 22.874 1.00 93.94 186 PHE A N 1
ATOM 1484 C CA . PHE A 1 186 ? -4.637 8.747 21.659 1.00 93.94 186 PHE A CA 1
ATOM 1485 C C . PHE A 1 186 ? -5.950 9.165 20.975 1.00 93.94 186 PHE A C 1
ATOM 1487 O O . PHE A 1 186 ? -6.077 10.302 20.523 1.00 93.94 186 PHE A O 1
ATOM 1494 N N . LEU A 1 187 ? -6.938 8.267 20.894 1.00 94.44 187 LEU A N 1
ATOM 1495 C CA . LEU A 1 187 ? -8.253 8.595 20.336 1.00 94.44 187 LEU A CA 1
ATOM 1496 C C . LEU A 1 187 ? -9.022 9.594 21.209 1.00 94.44 187 LEU A C 1
ATOM 1498 O O . LEU A 1 187 ? -9.599 10.538 20.675 1.00 94.44 187 LEU A O 1
ATOM 1502 N N . ASN A 1 188 ? -8.965 9.440 22.534 1.00 94.25 188 ASN A N 1
ATOM 1503 C CA . ASN A 1 188 ? -9.580 10.377 23.474 1.00 94.25 188 ASN A CA 1
ATOM 1504 C C . ASN A 1 188 ? -8.959 11.781 23.369 1.00 94.25 188 ASN A C 1
ATOM 1506 O O . ASN A 1 188 ? -9.678 12.769 23.431 1.00 94.25 188 ASN A O 1
ATOM 1510 N N . GLU A 1 189 ? -7.642 11.889 23.170 1.00 93.25 189 GLU A N 1
ATOM 1511 C CA . GLU A 1 189 ? -6.967 13.177 22.941 1.00 93.25 189 GLU A CA 1
ATOM 1512 C C . GLU A 1 189 ? -7.401 13.859 21.639 1.00 93.25 189 GLU A C 1
ATOM 1514 O O . GLU A 1 189 ? -7.322 15.081 21.521 1.00 93.25 189 GLU A O 1
ATOM 1519 N N . CYS A 1 190 ? -7.807 13.070 20.644 1.00 93.25 190 CYS A N 1
ATOM 1520 C CA . CYS A 1 190 ? -8.345 13.588 19.392 1.00 93.25 190 CYS A CA 1
ATOM 1521 C C . CYS A 1 190 ? -9.847 13.899 19.487 1.00 93.25 190 CYS A C 1
ATOM 1523 O O . CYS A 1 190 ? -10.393 14.416 18.519 1.00 93.25 190 CYS A O 1
ATOM 1525 N N . ASP A 1 191 ? -10.495 13.588 20.617 1.00 95.31 191 ASP A N 1
ATOM 1526 C CA . ASP A 1 191 ? -11.951 13.633 20.801 1.00 95.31 191 ASP A CA 1
ATOM 1527 C C . ASP A 1 191 ? -12.704 12.791 19.750 1.00 95.31 191 ASP A C 1
ATOM 1529 O O . ASP A 1 191 ? -13.723 13.191 19.195 1.00 95.31 191 ASP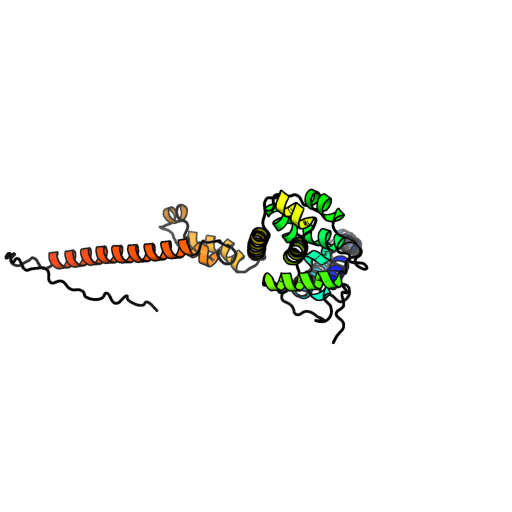 A O 1
ATOM 1533 N N . VAL A 1 192 ? -12.151 11.613 19.424 1.00 95.81 192 VAL A N 1
ATOM 1534 C CA . VAL A 1 192 ? -12.685 10.706 18.395 1.00 95.81 192 VAL A CA 1
ATOM 1535 C C . VAL A 1 192 ? -13.116 9.389 19.031 1.00 95.81 192 VAL A C 1
ATOM 1537 O O . VAL A 1 192 ? -12.315 8.691 19.655 1.00 95.81 192 VAL A O 1
ATOM 1540 N N . SER A 1 193 ? -14.373 8.993 18.824 1.00 95.44 193 SER A N 1
ATOM 1541 C CA . SER A 1 193 ? -14.864 7.686 19.269 1.00 95.44 193 SER A CA 1
ATOM 1542 C C . SER A 1 193 ? -14.435 6.555 18.321 1.00 95.44 193 SER A C 1
ATOM 1544 O O . SER A 1 193 ? -14.091 6.768 17.156 1.00 95.44 193 SER A O 1
ATOM 1546 N N . LEU A 1 194 ? -14.492 5.300 18.780 1.00 94.25 194 LEU A N 1
ATOM 1547 C CA . LEU A 1 194 ? -14.221 4.147 17.905 1.00 94.25 194 LEU A CA 1
ATOM 1548 C C . LEU A 1 194 ? -15.211 4.041 16.728 1.00 94.25 194 LEU A C 1
ATOM 1550 O O . LEU A 1 194 ? -14.839 3.545 15.660 1.00 94.25 194 LEU A O 1
ATOM 1554 N N . ASP A 1 195 ? -16.448 4.512 16.897 1.00 93.75 195 ASP A N 1
ATOM 1555 C CA . ASP A 1 195 ? -17.445 4.534 15.823 1.00 93.75 195 ASP A CA 1
ATOM 1556 C C . ASP A 1 195 ? -17.133 5.612 14.773 1.00 93.75 195 ASP A C 1
ATOM 1558 O O . ASP A 1 195 ? -17.316 5.380 13.572 1.00 93.75 195 ASP A O 1
ATOM 1562 N N . ASP A 1 196 ? -16.559 6.742 15.188 1.00 94.50 196 ASP A N 1
ATOM 1563 C CA . ASP A 1 196 ? -16.065 7.768 14.266 1.00 94.50 196 ASP A CA 1
ATOM 1564 C C . ASP A 1 196 ? -14.891 7.235 13.443 1.00 94.50 196 ASP A C 1
ATOM 1566 O O . ASP A 1 196 ? -14.876 7.377 12.219 1.00 94.50 196 ASP A O 1
ATOM 1570 N N . VAL A 1 197 ? -13.959 6.507 14.074 1.00 94.75 197 VAL A N 1
ATOM 1571 C CA . VAL A 1 197 ? -12.877 5.812 13.354 1.00 94.75 197 VAL A CA 1
ATOM 1572 C C . VAL A 1 197 ? -13.454 4.859 12.308 1.00 94.75 197 VAL A C 1
ATOM 1574 O O . VAL A 1 197 ? -13.003 4.859 11.164 1.00 94.75 197 VAL A O 1
ATOM 1577 N N . ARG A 1 198 ? -14.490 4.079 12.644 1.00 93.88 198 ARG A N 1
ATOM 1578 C CA . ARG A 1 198 ? -15.160 3.198 11.672 1.00 93.88 198 ARG A CA 1
ATOM 1579 C C . ARG A 1 198 ? -15.722 3.989 10.486 1.00 93.88 198 ARG A C 1
ATOM 1581 O O . ARG A 1 198 ? -15.629 3.527 9.348 1.00 93.88 198 ARG A O 1
ATOM 1588 N N . THR A 1 199 ? -16.274 5.175 10.725 1.00 92.44 199 THR A N 1
ATOM 1589 C CA . THR A 1 199 ? -16.768 6.068 9.665 1.00 92.44 199 THR A CA 1
ATOM 1590 C C . THR A 1 199 ? -15.629 6.580 8.781 1.00 92.44 199 THR A C 1
ATOM 1592 O O . THR A 1 199 ? -15.728 6.495 7.556 1.00 92.44 199 THR A O 1
ATOM 1595 N N . ILE A 1 200 ? -14.504 6.991 9.375 1.00 94.25 200 ILE A N 1
ATOM 1596 C CA . ILE A 1 200 ? -13.288 7.388 8.644 1.00 94.25 200 ILE A CA 1
ATOM 1597 C C . ILE A 1 200 ? -12.781 6.239 7.762 1.00 94.25 200 ILE A C 1
ATOM 1599 O O . ILE A 1 200 ? -12.410 6.462 6.611 1.00 94.25 200 ILE A O 1
ATOM 1603 N N . LEU A 1 201 ? -12.801 4.998 8.255 1.00 93.56 201 LEU A N 1
ATOM 1604 C CA . LEU A 1 201 ? -12.378 3.826 7.481 1.00 93.56 201 LEU A CA 1
ATOM 1605 C C . LEU A 1 201 ? -13.316 3.530 6.304 1.00 93.56 201 LEU A C 1
ATOM 1607 O O . LEU A 1 201 ? -12.849 3.146 5.232 1.00 93.56 201 LEU A O 1
ATOM 1611 N N . LYS A 1 202 ? -14.629 3.753 6.456 1.00 90.44 202 LYS A N 1
ATOM 1612 C CA . LYS A 1 202 ? -15.576 3.670 5.329 1.00 90.44 202 LYS A CA 1
ATOM 1613 C C . LYS A 1 202 ? -15.267 4.727 4.268 1.00 90.44 202 LYS A C 1
ATOM 1615 O O . LYS A 1 202 ? -15.276 4.417 3.077 1.00 90.44 202 LYS A O 1
ATOM 1620 N N . TRP A 1 203 ? -14.969 5.957 4.687 1.00 89.00 203 TRP A N 1
ATOM 1621 C CA . TRP A 1 203 ? -14.561 7.029 3.774 1.00 89.00 203 TRP A CA 1
ATOM 1622 C C . TRP A 1 203 ? -13.239 6.735 3.085 1.00 89.00 203 TRP A C 1
ATOM 1624 O O . TRP A 1 203 ? -13.083 7.040 1.908 1.00 89.00 203 TRP A O 1
ATOM 1634 N N . GLU A 1 204 ? -12.304 6.114 3.790 1.00 93.00 204 GLU A N 1
ATOM 1635 C CA . GLU A 1 204 ? -11.034 5.676 3.233 1.00 93.00 204 GLU A CA 1
ATOM 1636 C C . GLU A 1 204 ? -11.249 4.617 2.141 1.00 93.00 204 GLU A C 1
ATOM 1638 O O . GLU A 1 204 ? -10.764 4.795 1.027 1.00 93.00 204 GLU A O 1
ATOM 1643 N N . GLY A 1 205 ? -12.056 3.582 2.401 1.00 87.75 205 GLY A N 1
ATOM 1644 C CA . GLY A 1 205 ? -12.380 2.563 1.397 1.00 87.75 205 GLY A CA 1
ATOM 1645 C C . GLY A 1 205 ? -13.107 3.135 0.172 1.00 87.75 205 GLY A C 1
ATOM 1646 O O . GLY A 1 205 ? -12.888 2.691 -0.956 1.00 87.75 205 GLY A O 1
ATOM 1647 N N . PHE A 1 206 ? -13.941 4.158 0.370 1.00 84.94 206 PHE A N 1
ATOM 1648 C CA . PHE A 1 206 ? -14.554 4.916 -0.720 1.00 84.94 206 PHE A CA 1
ATOM 1649 C C . PHE A 1 206 ? -13.516 5.735 -1.500 1.00 84.94 206 PHE A C 1
ATOM 1651 O O . PHE A 1 206 ? -13.463 5.659 -2.728 1.00 84.94 206 PHE A O 1
ATOM 1658 N N . HIS A 1 207 ? -12.655 6.471 -0.795 1.00 84.88 207 HIS A N 1
ATOM 1659 C CA . HIS A 1 207 ? -11.596 7.278 -1.390 1.00 84.88 207 HIS A CA 1
ATOM 1660 C C . HIS A 1 207 ? -10.634 6.426 -2.214 1.00 84.88 207 HIS A C 1
ATOM 1662 O O . HIS A 1 207 ? -10.294 6.818 -3.325 1.00 84.88 207 HIS A O 1
ATOM 1668 N N . GLU A 1 208 ? -10.239 5.250 -1.725 1.00 82.94 208 GLU A N 1
ATOM 1669 C CA . GLU A 1 208 ? -9.346 4.348 -2.450 1.00 82.94 208 GLU A CA 1
ATOM 1670 C C . GLU A 1 208 ? -9.959 3.937 -3.794 1.00 82.94 208 GLU A C 1
ATOM 1672 O O . GLU A 1 208 ? -9.309 4.109 -4.825 1.00 82.94 208 GLU A O 1
ATOM 1677 N N . LYS A 1 209 ? -11.233 3.512 -3.814 1.00 80.06 209 LYS A N 1
ATOM 1678 C CA . LYS A 1 209 ? -11.948 3.120 -5.045 1.00 80.06 209 LYS A CA 1
ATOM 1679 C C . LYS A 1 209 ? -12.015 4.246 -6.084 1.00 80.06 209 LYS A C 1
ATOM 1681 O O . LYS A 1 209 ? -11.865 3.991 -7.273 1.00 80.06 209 LYS A O 1
ATOM 1686 N N . ILE A 1 210 ? -12.191 5.488 -5.638 1.00 75.75 210 ILE A N 1
ATOM 1687 C CA . ILE A 1 210 ? -12.252 6.685 -6.501 1.00 75.75 210 ILE A CA 1
ATOM 1688 C C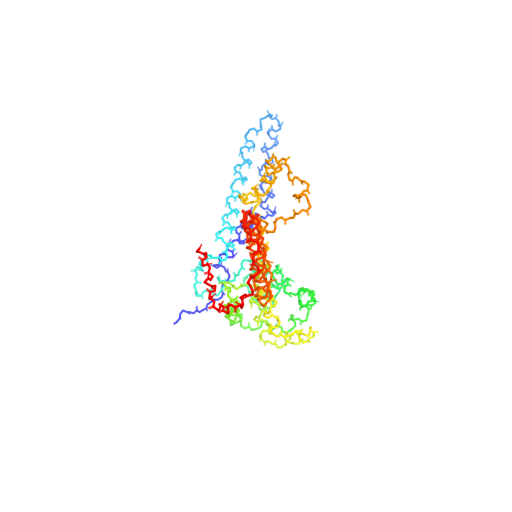 . ILE A 1 210 ? -10.854 7.107 -6.955 1.00 75.75 210 ILE A C 1
ATOM 1690 O O . ILE A 1 210 ? -10.651 7.541 -8.086 1.00 75.75 210 ILE A O 1
ATOM 1694 N N . SER A 1 211 ? -9.868 7.001 -6.064 1.00 69.38 211 SER A N 1
ATOM 1695 C CA . SER A 1 211 ? -8.505 7.481 -6.297 1.00 69.38 211 SER A CA 1
ATOM 1696 C C . SER A 1 211 ? -7.730 6.641 -7.313 1.00 69.38 211 SER A C 1
ATOM 1698 O O . SER A 1 211 ? -6.680 7.087 -7.797 1.00 69.38 211 SER A O 1
ATOM 1700 N N . GLN A 1 212 ? -8.234 5.451 -7.663 1.00 67.69 212 GLN A N 1
ATOM 1701 C CA . GLN A 1 212 ? -7.697 4.624 -8.736 1.00 67.69 212 GLN A CA 1
ATOM 1702 C C . GLN A 1 212 ? -7.833 5.357 -10.075 1.00 67.69 212 GLN A C 1
ATOM 1704 O O . GLN A 1 212 ? -8.821 5.252 -10.792 1.00 67.69 212 GLN A O 1
ATOM 1709 N N . ARG A 1 213 ? -6.798 6.137 -10.407 1.00 59.19 213 ARG A N 1
ATOM 1710 C CA . ARG A 1 213 ? -6.700 6.858 -11.676 1.00 59.19 213 ARG A CA 1
ATOM 1711 C C . ARG A 1 213 ? -6.739 5.869 -12.834 1.00 59.19 213 ARG A C 1
ATOM 1713 O O . ARG A 1 213 ? -5.849 5.025 -12.955 1.00 59.19 213 ARG A O 1
ATOM 1720 N N . GLU A 1 214 ? -7.702 6.066 -13.727 1.00 63.44 214 GLU A N 1
ATOM 1721 C CA . GLU A 1 214 ? -7.752 5.373 -15.007 1.00 63.44 214 GLU A CA 1
ATOM 1722 C C . GLU A 1 214 ? -6.435 5.527 -15.781 1.00 63.44 214 GLU A C 1
ATOM 1724 O O . GLU A 1 214 ? -5.823 6.606 -15.851 1.00 63.44 214 GLU A O 1
ATOM 1729 N N . TRP A 1 215 ? -6.013 4.420 -16.394 1.00 65.25 215 TRP A N 1
ATOM 1730 C CA . TRP A 1 215 ? -4.864 4.369 -17.290 1.00 65.25 215 TRP A CA 1
ATOM 1731 C C . TRP A 1 215 ? -5.003 5.414 -18.412 1.00 65.25 215 TRP A C 1
ATOM 1733 O O . TRP A 1 215 ? -6.091 5.652 -18.930 1.00 65.25 215 TRP A O 1
ATOM 1743 N N . LEU A 1 216 ? -3.892 6.049 -18.805 1.00 60.16 216 LEU A N 1
ATOM 1744 C CA . LEU A 1 216 ? -3.891 7.160 -19.772 1.00 60.16 216 LEU A CA 1
ATOM 1745 C C . LEU A 1 216 ? -4.520 6.797 -21.129 1.00 60.16 216 LEU A C 1
ATOM 1747 O O . LEU A 1 216 ? -5.152 7.645 -21.746 1.00 60.16 216 LEU A O 1
ATOM 1751 N N . PHE A 1 217 ? -4.391 5.538 -21.548 1.00 65.06 217 PHE A N 1
ATOM 1752 C CA . PHE A 1 217 ? -4.961 5.000 -22.790 1.00 65.06 217 PHE A CA 1
ATOM 1753 C C . PHE A 1 217 ? -6.239 4.180 -22.574 1.00 65.06 217 PHE A C 1
ATOM 1755 O O . PHE A 1 217 ? -6.570 3.327 -23.394 1.00 65.06 217 PHE A O 1
ATOM 1762 N N . HIS A 1 218 ? -6.931 4.358 -21.448 1.00 68.38 218 HIS A N 1
ATOM 1763 C CA . HIS A 1 218 ? -8.237 3.734 -21.285 1.00 68.38 218 HIS A CA 1
ATOM 1764 C C . HIS A 1 218 ? -9.187 4.313 -22.352 1.00 68.38 218 HIS A C 1
ATOM 1766 O O . HIS A 1 218 ? -9.175 5.534 -22.552 1.00 68.38 218 HIS A O 1
ATOM 1772 N N . PRO A 1 219 ? -9.983 3.490 -23.064 1.00 66.50 219 PRO A N 1
ATOM 1773 C CA . PRO A 1 219 ? -10.855 3.974 -24.134 1.00 66.50 219 PRO A CA 1
ATOM 1774 C C . PRO A 1 219 ? -11.791 5.089 -23.653 1.00 66.50 219 PRO A C 1
ATOM 1776 O O . PRO A 1 219 ? -11.975 6.062 -24.376 1.00 66.50 219 PRO A O 1
ATOM 1779 N N . HIS A 1 220 ? -12.265 5.040 -22.403 1.00 65.81 220 HIS A N 1
ATOM 1780 C CA . HIS A 1 220 ? -13.063 6.120 -21.810 1.00 65.81 220 HIS A CA 1
ATOM 1781 C C . HIS A 1 220 ? -12.309 7.453 -21.744 1.00 65.81 220 HIS A C 1
ATOM 1783 O O . HIS A 1 220 ? -12.856 8.496 -22.098 1.00 65.81 220 HIS A O 1
ATOM 1789 N N . ARG A 1 221 ? -11.026 7.443 -21.368 1.00 67.94 221 ARG A N 1
ATOM 1790 C CA . ARG A 1 221 ? -10.203 8.655 -21.287 1.00 67.94 221 ARG A CA 1
ATOM 1791 C C . ARG A 1 221 ? -9.837 9.215 -22.663 1.00 67.94 221 ARG A C 1
ATOM 1793 O O . ARG A 1 221 ? -9.810 10.432 -22.830 1.00 67.94 221 ARG A O 1
ATOM 1800 N N . LEU A 1 222 ? -9.603 8.343 -23.643 1.00 71.81 222 LEU A N 1
ATOM 1801 C CA . LEU A 1 222 ? -9.363 8.732 -25.037 1.00 71.81 222 LEU A CA 1
ATOM 1802 C C . LEU A 1 222 ? -10.616 9.350 -25.664 1.00 71.81 222 LEU A C 1
ATOM 1804 O O . LEU A 1 222 ? -10.542 10.445 -26.222 1.00 71.81 222 LEU A O 1
ATOM 1808 N N . VAL A 1 223 ? -11.772 8.700 -25.501 1.00 70.19 223 VAL A N 1
ATOM 1809 C CA . VAL A 1 223 ? -13.076 9.229 -25.926 1.00 70.19 223 VAL A CA 1
ATOM 1810 C C . VAL A 1 223 ? -13.398 10.531 -25.193 1.00 70.19 223 VAL A C 1
ATOM 1812 O O . VAL A 1 223 ? -13.930 11.445 -25.805 1.00 70.19 223 VAL A O 1
ATOM 1815 N N . ARG A 1 224 ? -13.003 10.695 -23.927 1.00 64.44 224 ARG A N 1
ATOM 1816 C CA . ARG A 1 224 ? -13.131 11.972 -23.207 1.00 64.44 224 ARG A CA 1
ATOM 1817 C C . ARG A 1 224 ? -12.291 13.083 -23.842 1.00 64.44 224 ARG A C 1
ATOM 1819 O O . ARG A 1 224 ? -12.800 14.178 -24.077 1.00 64.44 224 ARG A O 1
ATOM 1826 N N . SER A 1 225 ? -11.017 12.820 -24.139 1.00 65.38 225 SER A N 1
ATOM 1827 C CA . SER A 1 225 ? -10.141 13.829 -24.751 1.00 65.38 225 SER A CA 1
ATOM 1828 C C . SER A 1 225 ? -10.520 14.158 -26.197 1.00 65.38 225 SER A C 1
ATOM 1830 O O . SER A 1 225 ? -10.399 15.307 -26.605 1.00 65.38 225 SER A O 1
ATOM 1832 N N . LEU A 1 226 ? -10.999 13.172 -26.962 1.00 65.06 226 LEU A N 1
ATOM 1833 C CA . LEU A 1 226 ? -11.245 13.305 -28.402 1.00 65.06 226 LEU A CA 1
ATOM 1834 C C . LEU A 1 226 ? -12.722 13.567 -28.744 1.00 65.06 226 LEU A C 1
ATOM 1836 O O . LEU A 1 226 ? -13.018 14.278 -29.697 1.00 65.06 226 LEU A O 1
ATOM 1840 N N . GLY A 1 227 ? -13.666 13.054 -27.957 1.00 61.59 227 GLY A N 1
ATOM 1841 C CA . GLY A 1 227 ? -15.111 13.202 -28.174 1.00 61.59 227 GLY A CA 1
ATOM 1842 C C . GLY A 1 227 ? -15.635 14.616 -27.914 1.00 61.59 227 GLY A C 1
ATOM 1843 O O . GLY A 1 227 ? -16.598 15.042 -28.548 1.00 61.59 227 GLY A O 1
ATOM 1844 N N . THR A 1 228 ? -14.958 15.383 -27.055 1.00 61.28 228 THR A N 1
ATOM 1845 C CA . THR A 1 228 ? -15.264 16.808 -26.837 1.00 61.28 228 THR A CA 1
ATOM 1846 C C . THR A 1 228 ? -15.005 17.641 -28.102 1.00 61.28 228 THR A C 1
ATOM 1848 O O . THR A 1 228 ? -15.712 18.610 -28.359 1.00 61.28 228 THR A O 1
ATOM 1851 N N . ILE A 1 229 ? -14.046 17.222 -28.935 1.00 63.81 229 ILE A N 1
ATOM 1852 C CA . ILE A 1 229 ? -13.672 17.906 -30.182 1.00 63.81 229 ILE A CA 1
ATOM 1853 C C . ILE A 1 229 ? -14.723 17.671 -31.282 1.00 63.81 229 ILE A C 1
ATOM 1855 O O . ILE A 1 229 ? -14.994 18.563 -32.076 1.00 63.81 229 ILE A O 1
ATOM 1859 N N . GLY A 1 230 ? -15.354 16.492 -31.320 1.00 63.97 230 GLY A N 1
ATOM 1860 C CA . GLY A 1 230 ? -16.391 16.175 -32.311 1.00 63.97 230 GLY A CA 1
ATOM 1861 C C . GLY A 1 230 ? -17.748 16.833 -32.029 1.00 63.97 230 GLY A C 1
ATOM 1862 O O . GLY A 1 230 ? -18.446 17.224 -32.961 1.00 63.97 230 GLY A O 1
ATOM 1863 N N . ARG A 1 231 ? -18.127 16.997 -30.752 1.00 61.97 231 ARG A N 1
ATOM 1864 C CA . ARG A 1 231 ? -19.398 17.650 -30.374 1.00 61.97 231 ARG A CA 1
ATOM 1865 C C . ARG A 1 231 ? -19.423 19.139 -30.716 1.00 61.97 231 ARG A C 1
ATOM 1867 O O . ARG A 1 231 ? -20.420 19.603 -31.265 1.00 61.97 231 ARG A O 1
ATOM 1874 N N . SER A 1 232 ? -18.317 19.850 -30.485 1.00 58.47 232 SER A N 1
ATOM 1875 C CA . SER A 1 232 ? -18.207 21.276 -30.825 1.00 58.47 232 SER A CA 1
ATOM 1876 C C . SER A 1 232 ? -18.321 21.546 -32.330 1.00 58.47 232 SER A C 1
ATOM 1878 O O . SER A 1 232 ? -18.719 22.637 -32.724 1.00 58.47 232 SER A O 1
ATOM 1880 N N . TRP A 1 233 ? -18.026 20.552 -33.172 1.00 62.88 233 TRP A N 1
ATOM 1881 C CA . TRP A 1 233 ? -18.169 20.644 -34.627 1.00 62.88 233 TRP A CA 1
ATOM 1882 C C . TRP A 1 233 ? -19.592 20.380 -35.137 1.00 62.88 233 TRP A C 1
ATOM 1884 O O . TRP A 1 233 ? -19.986 20.943 -36.154 1.00 62.88 233 TRP A O 1
ATOM 1894 N N . VAL A 1 234 ? -20.376 19.534 -34.461 1.00 63.84 234 VAL A N 1
ATOM 1895 C CA . VAL A 1 234 ? -21.709 19.111 -34.941 1.00 63.84 234 VAL A CA 1
ATOM 1896 C C . VAL A 1 234 ? -22.840 20.020 -34.427 1.00 63.84 234 VAL A C 1
ATOM 1898 O O . VAL A 1 234 ? -23.880 20.129 -35.071 1.00 63.84 234 VAL A O 1
ATOM 1901 N N . GLN A 1 235 ? -22.654 20.727 -33.308 1.00 59.53 235 GLN A N 1
ATOM 1902 C CA . GLN A 1 235 ? -23.695 21.553 -32.669 1.00 59.53 235 GLN A CA 1
ATOM 1903 C C . GLN A 1 235 ? -23.696 23.029 -33.112 1.00 59.53 235 GLN A C 1
ATOM 1905 O O . GLN A 1 235 ? -23.889 23.920 -32.288 1.00 59.53 235 GLN A O 1
ATOM 1910 N N . GLY A 1 236 ? -23.518 23.303 -34.409 1.00 50.66 236 GLY A N 1
ATOM 1911 C CA . GLY A 1 236 ? -23.272 24.635 -35.000 1.00 50.66 236 GLY A CA 1
ATOM 1912 C C . GLY A 1 236 ? -24.248 25.794 -34.701 1.00 50.66 236 GLY A C 1
ATOM 1913 O O . GLY A 1 236 ? -24.080 26.860 -35.280 1.00 50.66 236 GLY A O 1
ATOM 1914 N N . TYR A 1 237 ? -25.231 25.639 -33.806 1.00 49.88 237 TYR A N 1
ATOM 1915 C CA . TYR A 1 237 ? -26.183 26.685 -33.412 1.00 49.88 237 TYR A CA 1
ATOM 1916 C C . TYR A 1 237 ? -26.469 26.793 -31.898 1.00 49.88 237 TYR A C 1
ATOM 1918 O O . TYR A 1 237 ? -27.210 27.687 -31.501 1.00 49.88 237 TYR A O 1
ATOM 1926 N N . THR A 1 238 ? -25.889 25.946 -31.034 1.00 59.22 238 THR A N 1
ATOM 1927 C CA . THR A 1 238 ? -26.076 26.013 -29.559 1.00 59.22 238 THR A CA 1
ATOM 1928 C C . THR A 1 238 ? -24.782 26.252 -28.784 1.00 59.22 238 THR A C 1
ATOM 1930 O O . THR A 1 238 ? -24.736 26.046 -27.575 1.00 59.22 238 THR A O 1
ATOM 1933 N N . ASN A 1 239 ? -23.735 26.729 -29.459 1.00 60.12 239 ASN A N 1
ATOM 1934 C CA . ASN A 1 239 ? -22.400 26.871 -28.874 1.00 60.12 239 ASN A CA 1
ATOM 1935 C C . ASN A 1 239 ? -22.378 27.818 -27.654 1.00 60.12 239 ASN A C 1
ATOM 1937 O O . ASN A 1 239 ? -21.709 27.530 -26.669 1.00 60.12 239 ASN A O 1
ATOM 1941 N N . ASP A 1 240 ? -23.171 28.896 -27.667 1.00 64.94 240 ASP A N 1
ATOM 1942 C CA . ASP A 1 240 ? -23.200 29.875 -26.567 1.00 64.94 240 ASP A CA 1
ATOM 1943 C C . ASP A 1 240 ? -23.897 29.338 -25.304 1.00 64.94 240 ASP A C 1
ATOM 1945 O O . ASP A 1 240 ? -23.444 29.575 -24.184 1.00 64.94 240 ASP A O 1
ATOM 1949 N N . LEU A 1 241 ? -24.983 28.573 -25.467 1.00 65.12 241 LEU A N 1
ATOM 1950 C CA . LEU A 1 241 ? -25.694 27.927 -24.355 1.00 65.12 241 LEU A CA 1
ATOM 1951 C C . LEU A 1 241 ? -24.890 26.751 -23.793 1.00 65.12 241 LEU A C 1
ATOM 1953 O O . LEU A 1 241 ? -24.809 26.606 -22.574 1.00 65.12 241 LEU A O 1
ATOM 1957 N N . ASP A 1 242 ? -24.244 25.966 -24.654 1.00 62.12 242 ASP A N 1
ATOM 1958 C CA . ASP A 1 242 ? -23.365 24.863 -24.249 1.00 62.12 242 ASP A CA 1
ATOM 1959 C C . ASP A 1 242 ? -22.042 25.368 -23.631 1.00 62.12 242 ASP A C 1
ATOM 1961 O O . ASP A 1 242 ? -21.427 24.674 -22.824 1.00 62.12 242 ASP A O 1
ATOM 1965 N N . MET A 1 243 ? -21.613 26.602 -23.932 1.00 65.75 243 MET A N 1
ATOM 1966 C CA . MET A 1 243 ? -20.470 27.245 -23.270 1.00 65.75 243 MET A CA 1
ATOM 1967 C C . MET A 1 243 ? -20.788 27.641 -21.819 1.00 65.75 243 MET A C 1
ATOM 1969 O O . MET A 1 243 ? -19.910 27.591 -20.955 1.00 65.75 243 MET A O 1
ATOM 1973 N N . ILE A 1 244 ? -22.036 28.034 -21.540 1.00 72.19 244 ILE A N 1
ATOM 1974 C CA . ILE A 1 244 ? -22.466 28.521 -20.217 1.00 72.19 244 ILE A CA 1
ATOM 1975 C C . ILE A 1 244 ? -23.068 27.391 -19.364 1.00 72.19 244 ILE A C 1
ATOM 1977 O O . ILE A 1 244 ? -23.021 27.449 -18.133 1.00 72.19 244 ILE A O 1
ATOM 1981 N N . THR A 1 245 ? -23.616 26.343 -19.985 1.00 69.25 245 THR A N 1
ATOM 1982 C CA . THR A 1 245 ? -24.263 25.229 -19.282 1.00 69.25 245 THR A CA 1
ATOM 1983 C C . THR A 1 245 ? -23.409 23.965 -19.313 1.00 69.25 245 THR A C 1
ATOM 1985 O O . THR A 1 245 ? -22.797 23.613 -20.313 1.00 69.25 245 THR A O 1
ATOM 1988 N N . ARG A 1 246 ? -23.350 23.252 -18.184 1.00 61.72 246 ARG A N 1
ATOM 1989 C CA . ARG A 1 246 ? -22.775 21.903 -18.126 1.00 61.72 246 ARG A CA 1
ATOM 1990 C C . ARG A 1 246 ? -23.910 20.900 -18.045 1.00 61.72 246 ARG A C 1
ATOM 1992 O O . ARG A 1 246 ? -24.652 20.905 -17.065 1.00 61.72 246 ARG A O 1
ATOM 1999 N N . ASP A 1 247 ? -24.012 20.024 -19.040 1.00 66.25 247 ASP A N 1
ATOM 2000 C CA . ASP A 1 247 ? -24.920 18.879 -18.982 1.00 66.25 247 ASP A CA 1
ATOM 2001 C C . ASP A 1 247 ? -24.492 17.931 -17.854 1.00 66.25 247 ASP A C 1
ATOM 2003 O O . ASP A 1 247 ? -23.535 17.168 -17.984 1.00 66.25 247 ASP A O 1
ATOM 2007 N N . VAL A 1 248 ? -25.208 17.988 -16.729 1.00 66.50 248 VAL A N 1
ATOM 2008 C CA . VAL A 1 248 ? -24.953 17.147 -15.554 1.00 66.50 248 VAL A CA 1
ATOM 2009 C C . VAL A 1 248 ? -25.230 15.674 -15.867 1.00 66.50 248 VAL A C 1
ATOM 2011 O O . VAL A 1 248 ? -24.521 14.809 -15.367 1.00 66.50 248 VAL A O 1
ATOM 2014 N N . SER A 1 249 ? -26.207 15.372 -16.724 1.00 64.12 249 SER A N 1
ATOM 2015 C CA . SER A 1 249 ? -26.586 14.005 -17.108 1.00 64.12 249 SER A CA 1
ATOM 2016 C C . SER A 1 249 ? -25.480 13.320 -17.904 1.00 64.12 249 SER A C 1
ATOM 2018 O O . SER A 1 249 ? -24.999 12.258 -17.508 1.00 64.12 249 SER A O 1
ATOM 2020 N N . GLY A 1 250 ? -25.018 13.950 -18.988 1.00 62.09 250 GLY A N 1
ATOM 2021 C CA . GLY A 1 250 ? -23.862 13.474 -19.739 1.00 62.09 250 GLY A CA 1
ATOM 2022 C C . GLY A 1 250 ? -22.613 13.420 -18.862 1.00 62.09 250 GLY A C 1
ATOM 2023 O O . GLY A 1 250 ? -21.875 12.440 -18.882 1.00 62.09 250 GLY A O 1
ATOM 2024 N N . TYR A 1 251 ? -22.408 14.417 -18.011 1.00 62.78 251 TYR A N 1
ATOM 2025 C CA . TYR A 1 251 ? -21.274 14.433 -17.100 1.00 62.78 251 TYR A CA 1
ATOM 2026 C C . TYR A 1 251 ? -21.300 13.267 -16.092 1.00 62.78 251 TYR A C 1
ATOM 2028 O O . TYR A 1 251 ? -20.269 12.658 -15.842 1.00 62.78 251 TYR A O 1
ATOM 2036 N N . VAL A 1 252 ? -22.456 12.890 -15.541 1.00 64.19 252 VAL A N 1
ATOM 2037 C CA . VAL A 1 252 ? -22.578 11.753 -14.608 1.00 64.19 252 VAL A CA 1
ATOM 2038 C C . VAL A 1 252 ? -22.451 10.408 -15.328 1.00 64.19 252 VAL A C 1
ATOM 2040 O O . VAL A 1 252 ? -21.788 9.516 -14.814 1.00 64.19 252 VAL A O 1
ATOM 2043 N N . VAL A 1 253 ? -23.016 10.251 -16.527 1.00 62.16 253 VAL A N 1
ATOM 2044 C CA . VAL A 1 253 ? -22.915 8.994 -17.294 1.00 62.16 253 VAL A CA 1
ATOM 2045 C C . VAL A 1 253 ? -21.485 8.735 -17.779 1.00 62.16 253 VAL A C 1
ATOM 2047 O O . VAL A 1 253 ? -21.035 7.594 -17.780 1.00 62.16 253 VAL A O 1
ATOM 2050 N N . TRP A 1 254 ? -20.759 9.786 -18.171 1.00 55.78 254 TRP A N 1
ATOM 2051 C CA . TRP A 1 254 ? -19.415 9.660 -18.745 1.00 55.78 254 TRP A CA 1
ATOM 2052 C C . TRP A 1 254 ? -18.277 9.892 -17.735 1.00 55.78 254 TRP A C 1
ATOM 2054 O O . TRP A 1 254 ? -17.173 9.401 -17.960 1.00 55.78 254 TRP A O 1
ATOM 2064 N N . GLU A 1 255 ? -18.510 10.611 -16.628 1.00 55.47 255 GLU A N 1
ATOM 2065 C CA . GLU A 1 255 ? -17.507 10.870 -15.575 1.00 55.47 255 GLU A CA 1
ATOM 2066 C C . GLU A 1 255 ? -17.835 10.238 -14.209 1.00 55.47 255 GLU A C 1
ATOM 2068 O O . GLU A 1 255 ? -16.999 10.285 -13.305 1.00 55.47 255 GLU A O 1
ATOM 2073 N N . GLY A 1 256 ? -19.029 9.670 -14.021 1.00 50.66 256 GLY A N 1
ATOM 2074 C CA . GLY A 1 256 ? -19.529 9.249 -12.708 1.00 50.66 256 GLY A CA 1
ATOM 2075 C C . GLY A 1 256 ? -18.890 7.989 -12.135 1.00 50.66 256 GLY A C 1
ATOM 2076 O O . GLY A 1 256 ? -18.831 7.862 -10.916 1.00 50.66 256 GLY A O 1
ATOM 2077 N N . GLU A 1 257 ? -18.343 7.097 -12.965 1.00 52.91 2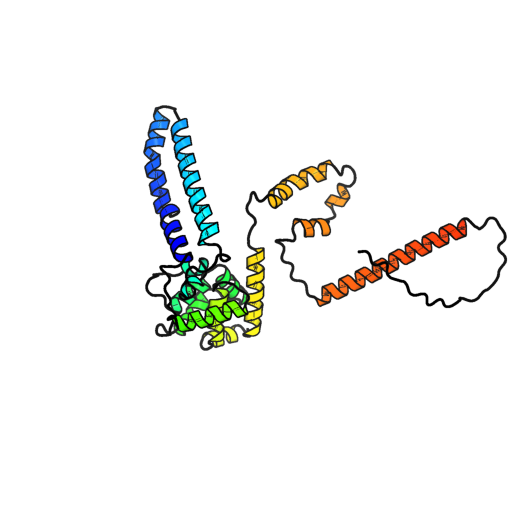57 GLU A N 1
ATOM 2078 C CA . GLU A 1 257 ? -17.790 5.816 -12.491 1.00 52.91 257 GLU A CA 1
ATOM 2079 C C . GLU A 1 257 ? -16.594 6.005 -11.535 1.00 52.91 257 GLU A C 1
ATOM 2081 O O . GLU A 1 257 ? -16.392 5.216 -10.613 1.00 52.91 257 GLU A O 1
ATOM 2086 N N . HIS A 1 258 ? -15.871 7.123 -11.669 1.00 52.56 258 HIS A N 1
ATOM 2087 C CA . HIS A 1 258 ? -14.760 7.505 -10.786 1.00 52.56 258 HIS A CA 1
ATOM 2088 C C . HIS A 1 258 ? -15.034 8.763 -9.961 1.00 52.56 258 HIS A C 1
ATOM 2090 O O . HIS A 1 258 ? -14.156 9.230 -9.233 1.00 52.56 258 HIS A O 1
ATOM 2096 N N . ARG A 1 259 ? -16.241 9.333 -10.043 1.00 60.44 259 ARG A N 1
ATOM 2097 C CA . ARG A 1 259 ? -16.655 10.460 -9.208 1.00 60.44 259 ARG A CA 1
ATOM 2098 C C . ARG A 1 259 ? -17.513 9.914 -8.085 1.00 60.44 259 ARG A C 1
ATOM 2100 O O . ARG A 1 259 ? -18.733 9.860 -8.176 1.00 60.44 259 ARG A O 1
ATOM 2107 N N . GLY A 1 260 ? -16.867 9.505 -7.003 1.00 59.72 260 GLY A N 1
ATOM 2108 C CA . GLY A 1 260 ? -17.621 9.166 -5.812 1.00 59.72 260 GLY A CA 1
ATOM 2109 C C . GLY A 1 260 ? -18.233 10.426 -5.220 1.00 59.72 260 GLY A C 1
ATOM 2110 O O . GLY A 1 260 ? -17.538 11.263 -4.647 1.00 59.72 260 GLY A O 1
ATOM 2111 N N . VAL A 1 261 ? -19.547 10.546 -5.367 1.00 66.75 261 VAL A N 1
ATOM 2112 C CA . VAL A 1 261 ? -20.353 11.551 -4.682 1.00 66.75 261 VAL A CA 1
ATOM 2113 C C . VAL A 1 261 ? -20.972 10.876 -3.465 1.00 66.75 261 VAL A C 1
ATOM 2115 O O . VAL A 1 261 ? -21.678 9.879 -3.595 1.00 66.75 261 VAL A O 1
ATOM 2118 N N . LEU A 1 262 ? -20.683 11.400 -2.275 1.00 66.00 262 LEU A N 1
ATOM 2119 C CA . LEU A 1 262 ? -21.415 11.029 -1.070 1.00 66.00 262 LEU A CA 1
ATOM 2120 C C . LEU A 1 262 ? -22.679 11.876 -1.037 1.00 66.00 262 LEU A C 1
ATOM 2122 O O . LEU A 1 262 ? -22.602 13.102 -1.007 1.00 66.00 262 LEU A O 1
ATOM 2126 N N . VAL A 1 263 ? -23.831 11.219 -1.073 1.00 75.00 263 VAL A N 1
ATOM 2127 C CA . VAL A 1 263 ? -25.125 11.889 -1.004 1.00 75.00 263 VAL A CA 1
ATOM 2128 C C . VAL A 1 263 ? -25.885 11.327 0.187 1.00 75.00 263 VAL A C 1
ATOM 2130 O O . VAL A 1 263 ? -25.913 10.115 0.399 1.00 75.00 263 VAL A O 1
ATOM 2133 N N . HIS A 1 264 ? -26.485 12.210 0.979 1.00 78.31 264 HIS A N 1
ATOM 2134 C CA . HIS A 1 264 ? -27.371 11.800 2.058 1.00 78.31 264 HIS A CA 1
ATOM 2135 C C . HIS A 1 264 ? -28.665 11.242 1.465 1.00 78.31 264 HIS A C 1
ATOM 2137 O O . HIS A 1 264 ? -29.346 11.926 0.708 1.00 78.31 264 HIS A O 1
ATOM 2143 N N . GLU A 1 265 ? -29.016 10.009 1.828 1.00 81.38 265 GLU A N 1
ATOM 2144 C CA . GLU A 1 265 ? -30.181 9.296 1.285 1.00 81.38 265 GLU A CA 1
ATOM 2145 C C . GLU A 1 265 ? -31.480 10.105 1.419 1.00 81.38 265 GLU A C 1
ATOM 2147 O O . GLU A 1 265 ? -32.219 10.257 0.450 1.00 81.38 265 GLU A O 1
ATOM 2152 N N . LYS A 1 266 ? -31.681 10.748 2.576 1.00 84.75 266 LYS A N 1
ATOM 2153 C CA . LYS A 1 266 ? -32.839 11.617 2.838 1.00 84.75 266 LYS A CA 1
ATOM 2154 C C . LYS A 1 266 ? -32.960 12.773 1.841 1.00 84.75 266 LYS A C 1
ATOM 2156 O O . LYS A 1 266 ? -34.057 13.095 1.403 1.00 84.75 266 LYS A O 1
ATOM 2161 N N . GLU A 1 267 ? -31.839 13.380 1.461 1.00 83.31 267 GLU A N 1
ATOM 2162 C CA . GLU A 1 267 ? -31.826 14.497 0.509 1.00 83.31 267 GLU A CA 1
ATOM 2163 C C . GLU A 1 267 ? -32.168 14.025 -0.910 1.00 83.31 267 GLU A C 1
ATOM 2165 O O . GLU A 1 267 ? -32.824 14.743 -1.662 1.00 83.31 267 GLU A O 1
ATOM 2170 N N . ILE A 1 268 ? -31.782 12.795 -1.276 1.00 84.75 268 ILE A N 1
ATOM 2171 C CA . ILE A 1 268 ? -32.169 12.200 -2.563 1.00 84.75 268 ILE A CA 1
ATOM 2172 C C . ILE A 1 268 ? -33.676 11.985 -2.604 1.00 84.75 268 ILE A C 1
ATOM 2174 O O . ILE A 1 268 ? -34.310 12.330 -3.597 1.00 84.75 268 ILE A O 1
ATOM 2178 N N . GLU A 1 269 ? -34.255 11.423 -1.544 1.00 85.94 269 GLU A N 1
ATOM 2179 C CA . GLU A 1 269 ? -35.694 11.163 -1.480 1.00 85.94 269 GLU A CA 1
ATOM 2180 C C . GLU A 1 269 ? -36.501 12.454 -1.613 1.00 85.94 269 GLU A C 1
ATOM 2182 O O . GLU A 1 269 ? -37.418 12.520 -2.436 1.00 85.94 269 GLU A O 1
ATOM 2187 N N . ILE A 1 270 ? -36.100 13.502 -0.885 1.00 88.38 270 ILE A N 1
ATOM 2188 C CA . ILE A 1 270 ? -36.713 14.831 -0.973 1.00 88.38 270 ILE A CA 1
ATOM 2189 C C . ILE A 1 270 ? -36.580 15.382 -2.398 1.00 88.38 270 ILE A C 1
ATOM 2191 O O . ILE A 1 270 ? -37.580 15.765 -3.008 1.00 88.38 270 ILE A O 1
ATOM 2195 N N . ALA A 1 271 ? -35.377 15.359 -2.978 1.00 82.19 271 ALA A N 1
ATOM 2196 C CA . ALA A 1 271 ? -35.142 15.866 -4.329 1.00 82.19 271 ALA A CA 1
ATOM 2197 C C . ALA A 1 271 ? -35.944 15.100 -5.400 1.00 82.19 271 ALA A C 1
ATOM 2199 O O . ALA A 1 271 ? -36.481 15.702 -6.334 1.00 82.19 271 ALA A O 1
ATOM 2200 N N . VAL A 1 272 ? -36.067 13.776 -5.267 1.00 86.06 272 VAL A N 1
ATOM 2201 C CA . VAL A 1 272 ? -36.849 12.926 -6.179 1.00 86.06 272 VAL A CA 1
ATOM 2202 C C . VAL A 1 272 ? -38.344 13.202 -6.035 1.00 86.06 272 VAL A C 1
ATOM 2204 O O . VAL A 1 272 ? -39.056 13.270 -7.044 1.00 86.06 272 VAL A O 1
ATOM 2207 N N . GLN A 1 273 ? -38.831 13.385 -4.807 1.00 85.12 273 GLN A N 1
ATOM 2208 C CA . GLN A 1 273 ? -40.229 13.705 -4.543 1.00 85.12 273 GLN A CA 1
ATOM 2209 C C . GLN A 1 273 ? -40.597 15.082 -5.108 1.00 85.12 273 GLN A C 1
ATOM 2211 O O . GLN A 1 273 ? -41.560 15.192 -5.872 1.00 85.12 273 GLN A O 1
ATOM 2216 N N . GLU A 1 274 ? -39.787 16.108 -4.842 1.00 87.12 274 GLU A N 1
ATOM 2217 C CA . GLU A 1 274 ? -39.983 17.442 -5.413 1.00 87.12 274 GLU A CA 1
ATOM 2218 C C . GLU A 1 274 ? -39.921 17.434 -6.946 1.00 87.12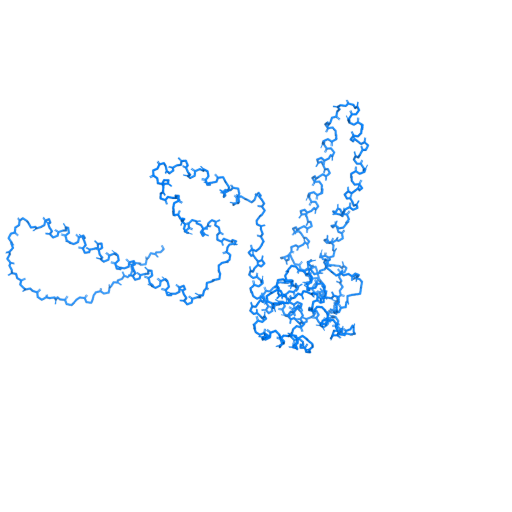 274 GLU A C 1
ATOM 2220 O O . GLU A 1 274 ? -40.733 18.085 -7.613 1.00 87.12 274 GLU A O 1
ATOM 2225 N N . GLY A 1 275 ? -38.982 16.680 -7.525 1.00 78.75 275 GLY A N 1
ATOM 2226 C CA . GLY A 1 275 ? -38.860 16.525 -8.972 1.00 78.75 275 GLY A CA 1
ATOM 2227 C C . GLY A 1 275 ? -40.125 15.934 -9.602 1.00 78.75 275 GLY A C 1
ATOM 2228 O O . GLY A 1 275 ? -40.604 16.436 -10.625 1.00 78.75 275 GLY A O 1
ATOM 2229 N N . ARG A 1 276 ? -40.723 14.916 -8.966 1.00 78.62 276 ARG A N 1
ATOM 2230 C CA . ARG A 1 276 ? -42.001 14.330 -9.407 1.00 78.62 276 ARG A CA 1
ATOM 2231 C C . ARG A 1 276 ? -43.148 15.333 -9.320 1.00 78.62 276 ARG A C 1
ATOM 2233 O O . ARG A 1 276 ? -43.901 15.467 -10.283 1.00 78.62 276 ARG A O 1
ATOM 2240 N N . GLU A 1 277 ? -43.259 16.076 -8.223 1.00 77.12 277 GLU A N 1
ATOM 2241 C CA . GLU A 1 277 ? -44.324 17.071 -8.046 1.00 77.12 277 GLU A CA 1
ATOM 2242 C C . GLU A 1 277 ? -44.234 18.237 -9.038 1.00 77.12 277 GLU A C 1
ATOM 2244 O O . GLU A 1 277 ? -45.258 18.717 -9.534 1.00 77.12 277 GLU A O 1
ATOM 2249 N N . ARG A 1 278 ? -43.021 18.712 -9.351 1.00 71.12 278 ARG A N 1
ATOM 2250 C CA . ARG A 1 278 ? -42.819 19.761 -10.365 1.00 71.12 278 ARG A CA 1
ATOM 2251 C C . ARG A 1 278 ? -43.136 19.254 -11.768 1.00 71.12 278 ARG A C 1
ATOM 2253 O O . ARG A 1 278 ? -43.763 19.979 -12.538 1.00 71.12 278 ARG A O 1
ATOM 2260 N N . SER A 1 279 ? -42.766 18.011 -12.080 1.00 68.69 279 SER A N 1
ATOM 2261 C CA . SER A 1 279 ? -43.112 17.383 -13.359 1.00 68.69 279 SER A CA 1
ATOM 2262 C C . SER A 1 279 ? -44.634 17.281 -13.532 1.00 68.69 279 SER A C 1
ATOM 2264 O O . SER A 1 279 ? -45.158 17.716 -14.557 1.00 68.69 279 SER A O 1
ATOM 2266 N N . CYS A 1 280 ? -45.369 16.845 -12.502 1.00 69.19 280 CYS A N 1
ATOM 2267 C CA . CYS A 1 280 ? -46.836 16.815 -12.529 1.00 69.19 280 CYS A CA 1
ATOM 2268 C C . CYS A 1 280 ? -47.450 18.213 -12.723 1.00 69.19 280 CYS A C 1
ATOM 2270 O O . CYS A 1 280 ? -48.272 18.397 -13.619 1.00 69.19 280 CYS A O 1
ATOM 2272 N N . ARG A 1 281 ? -46.988 19.226 -11.973 1.00 65.38 281 ARG A N 1
ATOM 2273 C CA . ARG A 1 281 ? -47.474 20.613 -12.121 1.00 65.38 281 ARG A CA 1
ATOM 2274 C C . ARG A 1 281 ? -47.239 21.178 -13.522 1.00 65.38 281 ARG A C 1
ATOM 2276 O O . ARG A 1 281 ? -48.099 21.869 -14.064 1.00 65.38 281 ARG A O 1
ATOM 2283 N N . MET A 1 282 ? -46.093 20.878 -14.130 1.00 53.47 282 MET A N 1
ATOM 2284 C CA . MET A 1 282 ? -45.781 21.342 -15.482 1.00 53.47 282 MET A CA 1
ATOM 2285 C C . MET A 1 282 ? -46.668 20.668 -16.539 1.00 53.47 282 MET A C 1
ATOM 2287 O O . MET A 1 282 ? -47.115 21.330 -17.478 1.00 53.47 282 MET A O 1
ATOM 2291 N N . TRP A 1 283 ? -46.993 19.383 -16.362 1.00 55.03 283 TRP A N 1
ATOM 2292 C CA . TRP A 1 283 ? -47.952 18.671 -17.211 1.00 55.03 283 TRP A CA 1
ATOM 2293 C C . TRP A 1 283 ? -49.379 19.208 -17.071 1.00 55.03 283 TRP A C 1
ATOM 2295 O O . TRP A 1 283 ? -50.055 19.373 -18.087 1.00 55.03 283 TRP A O 1
ATOM 2305 N N . ASP A 1 284 ? -49.814 19.567 -15.863 1.00 55.66 284 ASP A N 1
ATOM 2306 C CA . ASP A 1 284 ? -51.136 20.162 -15.635 1.00 55.66 284 ASP A CA 1
ATOM 2307 C C . ASP A 1 284 ? -51.268 21.540 -16.296 1.00 55.66 284 ASP A C 1
ATOM 2309 O O . ASP A 1 284 ? -52.274 21.817 -16.953 1.00 55.66 284 ASP A O 1
ATOM 2313 N N . ILE A 1 285 ? -50.224 22.374 -16.232 1.00 56.78 285 ILE A N 1
ATOM 2314 C CA . ILE A 1 285 ? -50.171 23.660 -16.951 1.00 56.78 285 ILE A CA 1
ATOM 2315 C C . ILE A 1 285 ? -50.215 23.430 -18.471 1.00 56.78 285 ILE A C 1
ATOM 2317 O O . ILE A 1 285 ? -50.944 24.117 -19.195 1.00 56.78 285 ILE A O 1
ATOM 2321 N N . CYS A 1 286 ? -49.490 22.428 -18.977 1.00 53.81 286 CYS A N 1
ATOM 2322 C CA . CYS A 1 286 ? -49.508 22.081 -20.397 1.00 53.81 286 CYS A CA 1
ATOM 2323 C C . CYS A 1 286 ? -50.894 21.578 -20.850 1.00 53.81 286 CYS A C 1
ATOM 2325 O O . CYS A 1 286 ? -51.403 22.010 -21.889 1.00 53.81 286 CYS A O 1
ATOM 2327 N N . CYS A 1 287 ? -51.549 20.734 -20.051 1.00 59.09 287 CYS A N 1
ATOM 2328 C CA . CYS A 1 287 ? -52.905 20.243 -20.296 1.00 59.09 287 CYS A CA 1
ATOM 2329 C C . CYS A 1 287 ? -53.955 21.362 -20.226 1.00 59.09 287 CYS A C 1
ATOM 2331 O O . CYS A 1 287 ? -54.815 21.436 -21.109 1.00 59.09 287 CYS A O 1
ATOM 2333 N N . ALA A 1 288 ? -53.847 22.279 -19.261 1.00 56.38 288 ALA A N 1
ATOM 2334 C CA . ALA A 1 288 ? -54.708 23.456 -19.154 1.00 56.38 288 ALA A CA 1
ATOM 2335 C C . ALA A 1 288 ? -54.543 24.401 -20.358 1.00 56.38 288 ALA A C 1
ATOM 2337 O O . ALA A 1 288 ? -55.523 24.915 -20.896 1.00 56.38 288 ALA A O 1
ATOM 2338 N N . SER A 1 289 ? -53.317 24.571 -20.864 1.00 54.38 289 SER A N 1
ATOM 2339 C CA . SER A 1 289 ? -53.069 25.373 -22.070 1.00 54.38 289 SER A CA 1
ATOM 2340 C C . SER A 1 289 ? -53.615 24.718 -23.353 1.00 54.38 289 SER A C 1
ATOM 2342 O O . SER A 1 289 ? -54.049 25.413 -24.279 1.00 54.38 289 SER A O 1
ATOM 2344 N N . ARG A 1 290 ? -53.650 23.376 -23.418 1.00 52.69 290 ARG A N 1
ATOM 2345 C CA . ARG A 1 290 ? -54.258 22.615 -24.526 1.00 52.69 290 ARG A CA 1
ATOM 2346 C C . ARG A 1 290 ? -55.786 22.625 -24.480 1.00 52.69 290 ARG A C 1
ATOM 2348 O O . ARG A 1 290 ? -56.402 22.676 -25.545 1.00 52.69 290 ARG A O 1
ATOM 2355 N N . SER A 1 291 ? -56.402 22.598 -23.296 1.00 56.97 291 SER A N 1
ATOM 2356 C CA . SER A 1 291 ? -57.862 22.705 -23.162 1.00 56.97 291 SER A CA 1
ATOM 2357 C C . SER A 1 291 ? -58.356 24.108 -23.534 1.00 56.97 291 SER A C 1
ATOM 2359 O O . SER A 1 291 ? -59.314 24.226 -24.299 1.00 56.97 291 SER A O 1
ATOM 2361 N N . TRP A 1 292 ? -57.626 25.158 -23.139 1.00 48.66 292 TRP A N 1
ATOM 2362 C CA . TRP A 1 292 ? -57.884 26.539 -23.568 1.00 48.66 292 TRP A CA 1
ATOM 2363 C C . TRP A 1 292 ? -57.808 26.714 -25.091 1.00 48.66 292 TRP A C 1
ATOM 2365 O O . TRP A 1 292 ? -58.685 27.337 -25.688 1.00 48.66 292 TRP A O 1
ATOM 2375 N N . ARG A 1 293 ? -56.814 26.101 -25.751 1.00 50.22 293 ARG A N 1
ATOM 2376 C CA . ARG A 1 293 ? -56.692 26.129 -27.221 1.00 50.22 293 ARG A CA 1
ATOM 2377 C C . ARG A 1 293 ? -57.781 25.345 -27.965 1.00 50.22 293 ARG A C 1
ATOM 2379 O O . ARG A 1 293 ? -58.031 25.633 -29.133 1.00 50.22 293 ARG A O 1
ATOM 2386 N N . ARG A 1 294 ? -58.425 24.355 -27.332 1.00 53.31 294 ARG A N 1
ATOM 2387 C CA . ARG A 1 294 ? -59.608 23.683 -27.904 1.00 53.31 294 ARG A CA 1
ATOM 2388 C C . ARG A 1 294 ? -60.878 24.507 -27.709 1.00 53.31 294 ARG A C 1
ATOM 2390 O O . ARG A 1 294 ? -61.653 24.607 -28.653 1.00 53.31 294 ARG A O 1
ATOM 2397 N N . ALA A 1 295 ? -61.053 25.140 -26.550 1.00 53.53 295 ALA A N 1
ATOM 2398 C CA . ALA A 1 295 ? -62.212 25.988 -26.269 1.00 53.53 295 ALA A CA 1
ATOM 2399 C C . ALA A 1 295 ? -62.278 27.227 -27.183 1.00 53.53 295 ALA A C 1
ATOM 2401 O O . ALA A 1 295 ? -63.360 27.608 -27.627 1.00 53.53 295 ALA A O 1
ATOM 2402 N N . SER A 1 296 ? -61.130 27.810 -27.546 1.00 47.84 296 SER A N 1
ATOM 2403 C CA . SER A 1 296 ? -61.073 28.949 -28.474 1.00 47.84 296 SER A CA 1
ATOM 2404 C C . SER A 1 296 ? -61.331 28.587 -29.943 1.00 47.84 296 SER A C 1
ATOM 2406 O O . SER A 1 296 ? -61.659 29.468 -30.731 1.00 47.84 296 SER A O 1
ATOM 2408 N N . ARG A 1 297 ? -61.246 27.304 -30.328 1.00 50.81 297 ARG A N 1
ATOM 2409 C CA . ARG A 1 297 ? -61.628 26.832 -31.675 1.00 50.81 297 ARG A CA 1
ATOM 2410 C C . ARG A 1 297 ? -63.109 26.465 -31.801 1.00 50.81 297 ARG A C 1
ATOM 2412 O O . ARG A 1 297 ? -63.594 26.346 -32.918 1.00 50.81 297 ARG A O 1
ATOM 2419 N N . SER A 1 298 ? -63.830 26.313 -30.691 1.00 50.06 298 SER A N 1
ATOM 2420 C CA . SER A 1 298 ? -65.259 25.963 -30.671 1.00 50.06 298 SER A CA 1
ATOM 2421 C C . SER A 1 298 ? -66.190 27.150 -30.391 1.00 50.06 298 SER A C 1
ATOM 2423 O O . SER A 1 298 ? -67.364 26.950 -30.093 1.00 50.06 298 SER A O 1
ATOM 2425 N N . HIS A 1 299 ? -65.705 28.392 -30.458 1.00 46.19 299 HIS A N 1
ATOM 2426 C CA . HIS A 1 299 ? -66.542 29.595 -30.363 1.00 46.19 299 HIS A CA 1
ATOM 2427 C C . HIS A 1 299 ? -66.606 30.340 -31.693 1.00 46.19 299 HIS A C 1
ATOM 2429 O O . HIS A 1 299 ? -66.145 31.464 -31.848 1.00 46.19 299 HIS A O 1
ATOM 2435 N N . GLY A 1 300 ? -67.253 29.658 -32.635 1.00 46.22 300 GLY A N 1
ATOM 2436 C CA . GLY A 1 300 ? -68.049 30.237 -33.709 1.00 46.22 300 GLY A CA 1
ATOM 2437 C C . GLY A 1 300 ? -69.500 29.753 -33.605 1.00 46.22 300 GLY A C 1
ATOM 2438 O O . GLY A 1 300 ? -70.067 29.357 -34.608 1.00 46.22 300 GLY A O 1
ATOM 2439 N N . SER A 1 301 ? -70.081 29.693 -32.397 1.00 45.25 301 SER A N 1
ATOM 2440 C CA . SER A 1 301 ? -71.534 29.544 -32.196 1.00 45.25 301 SER A CA 1
ATOM 2441 C C . SER A 1 301 ? -71.925 29.769 -30.727 1.00 45.25 301 SER A C 1
ATOM 2443 O O . SER A 1 301 ? -71.594 28.965 -29.859 1.00 45.25 301 SER A O 1
ATOM 2445 N N . SER A 1 302 ? -72.643 30.871 -30.483 1.00 44.41 302 SER A N 1
ATOM 2446 C CA . SER A 1 302 ? -73.584 31.120 -29.371 1.00 44.41 302 SER A CA 1
ATOM 2447 C C . SER A 1 302 ? -73.136 30.809 -27.930 1.00 44.41 302 SER A C 1
ATOM 2449 O O . SER A 1 302 ? -73.295 29.702 -27.417 1.00 44.41 302 SER A O 1
ATOM 2451 N N . PHE A 1 303 ? -72.708 31.863 -27.228 1.00 41.03 303 PHE A N 1
ATOM 2452 C CA . PHE A 1 303 ? -72.488 31.900 -25.781 1.00 41.03 303 PHE A CA 1
ATOM 2453 C C . PHE A 1 303 ? -73.829 32.069 -25.037 1.00 41.03 303 PHE A C 1
ATOM 2455 O O . PHE A 1 303 ? -74.273 33.189 -24.791 1.00 41.03 303 PHE A O 1
ATOM 2462 N N . SER A 1 304 ? -74.492 30.971 -24.660 1.00 41.28 304 SER A N 1
ATOM 2463 C CA . SER A 1 304 ? -75.591 31.004 -23.682 1.00 41.28 304 SER A CA 1
ATOM 2464 C C . SER A 1 304 ? -75.078 30.580 -22.305 1.00 41.28 304 SER A C 1
ATOM 2466 O O . SER A 1 304 ? -74.644 29.441 -22.121 1.00 41.28 304 SER A O 1
ATOM 2468 N N . ARG A 1 305 ? -75.150 31.489 -21.324 1.00 44.62 305 ARG A N 1
ATOM 2469 C CA . ARG A 1 305 ? -74.878 31.221 -19.903 1.00 44.62 305 ARG A CA 1
ATOM 2470 C C . ARG A 1 305 ? -75.725 30.041 -19.405 1.00 44.62 305 ARG A C 1
ATOM 2472 O O . ARG A 1 305 ? -76.920 30.197 -19.174 1.00 44.62 305 ARG A O 1
ATOM 2479 N N . ARG A 1 306 ? -75.089 28.904 -19.118 1.00 37.94 306 ARG A N 1
ATOM 2480 C CA . ARG A 1 306 ? -75.567 27.951 -18.108 1.00 37.94 306 ARG A CA 1
ATOM 2481 C C . ARG A 1 306 ? -74.518 27.840 -17.009 1.00 37.94 306 ARG A C 1
ATOM 2483 O O . ARG A 1 306 ? -73.415 27.356 -17.238 1.00 37.94 306 ARG A O 1
ATOM 2490 N N . ARG A 1 307 ? -74.884 28.306 -15.810 1.00 45.00 307 ARG A N 1
ATOM 2491 C CA . ARG A 1 307 ? -74.282 27.841 -14.558 1.00 45.00 307 ARG A CA 1
ATOM 2492 C C . ARG A 1 307 ? -74.597 26.354 -14.462 1.00 45.00 307 ARG A C 1
ATOM 2494 O O . ARG A 1 307 ? -75.767 26.021 -14.351 1.00 45.00 307 ARG A O 1
ATOM 2501 N N . ASN A 1 308 ? -73.581 25.503 -14.495 1.00 38.03 308 ASN A N 1
ATOM 2502 C CA . ASN A 1 308 ? -73.669 24.148 -13.975 1.00 38.03 308 ASN A CA 1
ATOM 2503 C C . ASN A 1 308 ? -72.429 23.909 -13.111 1.00 38.03 308 ASN A C 1
ATOM 2505 O O . ASN A 1 308 ? -71.299 23.935 -13.590 1.00 38.03 308 ASN A O 1
ATOM 2509 N N . SER A 1 309 ? -72.710 23.813 -11.814 1.00 36.00 309 SER A N 1
ATOM 2510 C CA . SER A 1 309 ? -72.070 22.961 -10.814 1.00 36.00 309 SER A CA 1
ATOM 2511 C C . SER A 1 309 ? -70.858 22.148 -11.279 1.00 36.00 309 SER A C 1
ATOM 2513 O O . SER A 1 309 ? -70.959 21.290 -12.153 1.00 36.00 309 SER A O 1
ATOM 2515 N N . CYS A 1 310 ? -69.736 22.352 -10.584 1.00 37.41 310 CYS A N 1
ATOM 2516 C CA . CYS A 1 310 ? -68.630 21.406 -10.528 1.00 37.41 310 CYS A CA 1
ATOM 2517 C C . CYS A 1 310 ? -69.159 20.009 -10.160 1.00 37.41 310 CYS A C 1
ATOM 2519 O O . CYS A 1 310 ? -69.684 19.849 -9.055 1.00 37.41 310 CYS A O 1
ATOM 2521 N N . PRO A 1 311 ? -68.987 18.979 -11.002 1.00 37.56 311 PRO A N 1
ATOM 2522 C CA . PRO A 1 311 ? -69.011 17.620 -10.514 1.00 37.56 311 PRO A CA 1
ATOM 2523 C C . PRO A 1 311 ? -67.625 17.322 -9.945 1.00 37.56 311 PRO A C 1
ATOM 2525 O O . PRO A 1 311 ? -66.620 17.321 -10.662 1.00 37.56 311 PRO A O 1
ATOM 2528 N N . GLY A 1 312 ? -67.583 17.069 -8.637 1.00 44.34 312 GLY A N 1
ATOM 2529 C CA . GLY A 1 312 ? -66.465 16.379 -8.018 1.00 44.34 312 GLY A CA 1
ATOM 2530 C C . GLY A 1 312 ? -66.186 15.102 -8.804 1.00 44.34 312 GLY A C 1
ATOM 2531 O O . GLY A 1 312 ? -67.020 14.204 -8.871 1.00 44.34 312 GLY A O 1
ATOM 2532 N N . SER A 1 313 ? -65.021 15.043 -9.435 1.00 37.66 313 SER A N 1
ATOM 2533 C CA . SER A 1 313 ? -64.497 13.828 -10.043 1.00 37.66 313 SER A CA 1
ATOM 2534 C C . SER A 1 313 ? -63.152 13.543 -9.402 1.00 37.66 313 SER A C 1
ATOM 2536 O O . SER A 1 313 ? -62.080 13.902 -9.880 1.00 37.66 313 SER A O 1
ATOM 2538 N N . ALA A 1 314 ? -63.251 12.859 -8.265 1.00 43.25 314 ALA A N 1
ATOM 2539 C CA . ALA A 1 314 ? -62.245 11.924 -7.816 1.00 43.25 314 ALA A CA 1
ATOM 2540 C C . ALA A 1 314 ? -62.085 10.841 -8.897 1.00 43.25 314 ALA A C 1
ATOM 2542 O O . ALA A 1 314 ? -62.696 9.778 -8.842 1.00 43.25 314 ALA A O 1
ATOM 2543 N N . SER A 1 315 ? -61.284 11.120 -9.919 1.00 36.59 315 SER A N 1
ATOM 2544 C CA . SER A 1 315 ? -60.817 10.113 -10.864 1.00 36.59 315 SER A CA 1
ATOM 2545 C C . SER A 1 315 ? -59.315 9.984 -10.700 1.00 36.59 315 SER A C 1
ATOM 2547 O O . SER A 1 315 ? -58.547 10.809 -11.188 1.00 36.59 315 SER A O 1
ATOM 2549 N N . ARG A 1 316 ? -58.941 8.929 -9.966 1.00 40.34 316 ARG A N 1
ATOM 2550 C CA . ARG A 1 316 ? -57.615 8.308 -9.907 1.00 40.34 316 ARG A CA 1
ATOM 2551 C C . ARG A 1 316 ? -56.806 8.611 -11.172 1.00 40.34 316 ARG A C 1
ATOM 2553 O O . ARG A 1 316 ? -57.039 7.992 -12.212 1.00 40.34 316 ARG A O 1
ATOM 2560 N N . MET A 1 317 ? -55.822 9.502 -11.059 1.00 34.66 317 MET A N 1
ATOM 2561 C CA . MET A 1 317 ? -54.690 9.509 -11.976 1.00 34.66 317 MET A CA 1
ATOM 2562 C C . MET A 1 317 ? -53.991 8.161 -11.810 1.00 34.66 317 MET A C 1
ATOM 2564 O O . MET A 1 317 ? -53.264 7.925 -10.847 1.00 34.66 317 MET A O 1
ATOM 2568 N N . ARG A 1 318 ? -54.253 7.238 -12.740 1.00 33.00 318 ARG A N 1
ATOM 2569 C CA . ARG A 1 318 ? -53.312 6.160 -13.015 1.00 33.00 318 ARG A CA 1
ATOM 2570 C C . ARG A 1 318 ? -52.051 6.851 -13.510 1.00 33.00 318 ARG A C 1
ATOM 2572 O O . ARG A 1 318 ? -52.032 7.356 -14.629 1.00 33.00 318 ARG A O 1
ATOM 2579 N N . CYS A 1 319 ? -51.031 6.899 -12.659 1.00 34.03 319 CYS A N 1
ATOM 2580 C CA . CYS A 1 319 ? -49.667 7.124 -13.097 1.00 34.03 319 CYS A CA 1
ATOM 2581 C C . CYS A 1 319 ? -49.409 6.201 -14.289 1.00 34.03 319 CYS A C 1
ATOM 2583 O O . CYS A 1 319 ? -49.522 4.980 -14.164 1.00 34.03 319 CYS A O 1
ATOM 2585 N N . CYS A 1 320 ? -49.085 6.782 -15.441 1.00 33.53 320 CYS A N 1
ATOM 2586 C CA . CYS A 1 320 ? -48.402 6.050 -16.490 1.00 33.53 320 CYS A CA 1
ATOM 2587 C C . CYS A 1 320 ? -47.129 5.470 -15.871 1.00 33.53 320 CYS A C 1
ATOM 2589 O O . CYS A 1 320 ? -46.182 6.202 -15.586 1.00 33.53 320 CYS A O 1
ATOM 2591 N N . SER A 1 321 ? -47.123 4.160 -15.628 1.00 32.06 321 SER A N 1
ATOM 2592 C CA . SER A 1 321 ? -45.886 3.420 -15.437 1.00 32.06 321 SER A CA 1
ATOM 2593 C C . SER A 1 321 ? -45.151 3.451 -16.772 1.00 32.06 321 SER A C 1
ATOM 2595 O O . SER A 1 321 ? -45.566 2.795 -17.730 1.00 32.06 321 SER A O 1
ATOM 2597 N N . VAL A 1 322 ? -44.091 4.244 -16.850 1.00 39.06 322 VAL A N 1
ATOM 2598 C CA . VAL A 1 322 ? -43.082 4.073 -17.890 1.00 39.06 322 VAL A CA 1
ATOM 2599 C C . VAL A 1 322 ? -42.232 2.887 -17.437 1.00 39.06 322 VAL A C 1
ATOM 2601 O O . VAL A 1 322 ? -41.678 2.918 -16.338 1.00 39.06 322 VAL A O 1
ATOM 2604 N N . ARG A 1 323 ? -42.275 1.809 -18.226 1.00 36.00 323 ARG A N 1
ATOM 2605 C CA . ARG A 1 323 ? -41.345 0.679 -18.133 1.00 36.00 323 ARG A CA 1
ATOM 2606 C C . ARG A 1 323 ? -39.957 1.105 -18.570 1.00 36.00 323 ARG A C 1
ATOM 2608 O O . ARG A 1 323 ? -39.895 1.938 -19.503 1.00 36.00 323 ARG A O 1
#